Protein AF-A0A920FKG8-F1 (afdb_monomer_lite)

Secondary structure (DSSP, 8-state):
--TTGGGS---PPPPS-S---S---------------TT--HHHHTSHHHHHHHHHHHHPPPB-TTT-PBP----HHHHHHHHHTSPTT-EEEEEEE----TT--HHHHHHHHHHTT--EEEETTEEEEHHHH---TT-EEEEEEEE----HHHHHHHHHHHHHHHHHTTSEEEEEEEETTEEEEEEEE-SSEETTEEPPPP-TTTT-TTSTTTS-TTTTTSS------HHHHSS-TTSBTTTT--GGG-STTTHHHHHHHHHHGGGGT--SSSBGGGS-HHHHHHHHH--SS--HHHHHHHHHHHH--

pLDDT: mean 88.83, std 8.25, range [44.16, 96.75]

Radius of gyration: 34.09 Å; chains: 1; bounding box: 92×42×88 Å

Foldseek 3Di:
DDPVVVVPPPDDPDPPDDDDPDDDDDDDDDPDPDDDDLLDDPCVVVVVLLVVLVCCQPPNFDADPPPRDTQDADDLVNVLVVLLPDDFFWKKFKWAQADDDPPDDLQVSLVVCVVVVFFWKDDPNDIDGCVPPGDDRRIIGGQDIDTRDPDPVRSVVSSVSNVVRCVNNVFKIWMWIADPNGTDIDIHGRFSDDPRDGDDRRHSLLSDLCHCNNNDPQCSSSPDDDDDDVCVQQVDQQFFLLRPSGVQCDDDPSVVQSVQCVVCCVVPVQDRGGRNVPDDPVSVVCQQPPDPRHHHPVVVVVVVVVVVD

Structure (mmCIF, N/CA/C/O backbone):
data_AF-A0A920FKG8-F1
#
_entry.id   AF-A0A920FKG8-F1
#
loop_
_atom_site.group_PDB
_atom_site.id
_atom_site.type_symbol
_atom_site.label_atom_id
_atom_site.label_alt_id
_atom_site.label_comp_id
_atom_site.label_asym_id
_atom_site.label_entity_id
_atom_site.label_seq_id
_atom_site.pdbx_PDB_ins_code
_atom_site.Cartn_x
_atom_site.Cartn_y
_atom_site.Cartn_z
_atom_site.occupancy
_atom_site.B_iso_or_equiv
_atom_site.auth_seq_id
_atom_site.auth_comp_id
_atom_site.auth_asym_id
_atom_site.auth_atom_id
_atom_site.pdbx_PDB_model_num
ATOM 1 N N . MET A 1 1 ? 35.703 5.349 9.801 1.00 54.53 1 MET A N 1
ATOM 2 C CA . MET A 1 1 ? 36.004 4.286 8.813 1.00 54.53 1 MET A CA 1
ATOM 3 C C . MET A 1 1 ? 35.795 2.938 9.501 1.00 54.53 1 MET A C 1
ATOM 5 O O . MET A 1 1 ? 36.389 2.732 10.553 1.00 54.53 1 MET A O 1
ATOM 9 N N . SER A 1 2 ? 34.897 2.086 8.994 1.00 50.88 2 SER A N 1
ATOM 10 C CA . SER A 1 2 ? 34.559 0.784 9.607 1.00 50.88 2 SER A CA 1
ATOM 11 C C . SER A 1 2 ? 35.774 -0.156 9.645 1.00 50.88 2 SER A C 1
ATOM 13 O O . SER A 1 2 ? 36.569 -0.170 8.705 1.00 50.88 2 SER A O 1
ATOM 15 N N . ALA A 1 3 ? 35.907 -0.960 10.707 1.00 56.81 3 ALA A N 1
ATOM 16 C CA . ALA A 1 3 ? 36.982 -1.946 10.869 1.00 56.81 3 ALA A CA 1
ATOM 17 C C . ALA A 1 3 ? 37.061 -2.952 9.699 1.00 56.81 3 ALA A C 1
ATOM 19 O O . ALA A 1 3 ? 38.150 -3.407 9.357 1.00 56.81 3 ALA A O 1
ATOM 20 N N . TYR A 1 4 ? 35.931 -3.223 9.037 1.00 58.97 4 TYR A N 1
ATOM 21 C CA . TYR A 1 4 ? 35.824 -4.121 7.883 1.00 58.97 4 TYR A CA 1
ATOM 22 C C . TYR A 1 4 ? 36.496 -3.561 6.616 1.00 58.97 4 TYR A C 1
ATOM 24 O O . TYR A 1 4 ? 37.109 -4.303 5.856 1.00 58.97 4 TYR A O 1
ATOM 32 N N . ALA A 1 5 ? 36.474 -2.237 6.419 1.00 57.22 5 ALA A N 1
ATOM 33 C CA . ALA A 1 5 ? 37.077 -1.600 5.244 1.00 57.22 5 ALA A CA 1
ATOM 34 C C . ALA A 1 5 ? 38.617 -1.697 5.233 1.00 57.22 5 ALA A C 1
ATOM 36 O O . ALA A 1 5 ? 39.229 -1.691 4.169 1.00 57.22 5 ALA A O 1
ATOM 37 N N . ARG A 1 6 ? 39.255 -1.839 6.406 1.00 65.56 6 ARG A N 1
ATOM 38 C CA . ARG A 1 6 ? 40.719 -1.993 6.514 1.00 65.56 6 ARG A CA 1
ATOM 39 C C . ARG A 1 6 ? 41.230 -3.337 6.000 1.00 65.56 6 ARG A C 1
ATOM 41 O O . ARG A 1 6 ? 42.374 -3.402 5.575 1.00 65.56 6 ARG A O 1
ATOM 48 N N . LEU A 1 7 ? 40.398 -4.379 6.014 1.00 63.88 7 LEU A N 1
ATOM 49 C CA . LEU A 1 7 ? 40.770 -5.718 5.541 1.00 63.88 7 LEU A CA 1
ATOM 50 C C . LEU A 1 7 ? 40.886 -5.793 4.008 1.00 63.88 7 LEU A C 1
ATOM 52 O O . LEU A 1 7 ? 41.623 -6.633 3.503 1.00 63.88 7 LEU A O 1
ATOM 56 N N . PHE A 1 8 ? 40.205 -4.899 3.279 1.00 58.28 8 PHE A N 1
ATOM 57 C CA . PHE A 1 8 ? 40.212 -4.843 1.808 1.00 58.28 8 PHE A CA 1
ATOM 58 C C . PHE A 1 8 ? 41.173 -3.806 1.219 1.00 58.28 8 PHE A C 1
ATOM 60 O O . PHE A 1 8 ? 41.361 -3.774 0.005 1.00 58.28 8 PHE A O 1
ATOM 67 N N . LEU A 1 9 ? 41.828 -2.991 2.054 1.00 59.56 9 LEU A N 1
ATOM 68 C CA . LEU A 1 9 ? 42.955 -2.150 1.643 1.00 59.56 9 LEU A CA 1
ATOM 69 C C . LEU A 1 9 ? 44.207 -3.030 1.462 1.00 59.56 9 LEU A C 1
ATOM 71 O O . LEU A 1 9 ? 45.193 -2.917 2.187 1.00 59.56 9 LEU A O 1
ATOM 75 N N . GLY A 1 10 ? 44.146 -3.961 0.508 1.00 56.50 10 GLY A N 1
ATOM 76 C CA . GLY A 1 10 ? 45.318 -4.671 0.014 1.00 56.50 10 GLY A CA 1
ATOM 77 C C . GLY A 1 10 ? 46.278 -3.682 -0.646 1.00 56.50 10 GLY A C 1
ATOM 78 O O . GLY A 1 10 ? 45.820 -2.780 -1.336 1.00 56.50 10 GLY A O 1
ATOM 79 N N . ARG A 1 11 ? 47.584 -3.855 -0.378 1.00 59.31 11 ARG A N 1
ATOM 80 C CA . ARG A 1 11 ? 48.766 -3.158 -0.939 1.00 59.31 11 ARG A CA 1
ATOM 81 C C . ARG A 1 11 ? 48.452 -2.063 -1.970 1.00 59.31 11 ARG A C 1
ATOM 83 O O . ARG A 1 11 ? 48.734 -2.220 -3.153 1.00 59.31 11 ARG A O 1
ATOM 90 N N . ILE A 1 12 ? 47.907 -0.942 -1.514 1.00 69.69 12 ILE A N 1
ATOM 91 C CA . ILE A 1 12 ? 47.958 0.284 -2.302 1.00 69.69 12 ILE A CA 1
ATOM 92 C C . ILE A 1 12 ? 49.413 0.737 -2.214 1.00 69.69 12 ILE A C 1
ATOM 94 O O . ILE A 1 12 ? 49.939 0.877 -1.104 1.00 69.69 12 ILE A O 1
ATOM 98 N N . GLU A 1 13 ? 50.080 0.878 -3.360 1.00 78.69 13 GLU A N 1
ATOM 99 C CA . GLU A 1 13 ? 51.417 1.466 -3.398 1.00 78.69 13 GLU A CA 1
ATOM 100 C C . GLU A 1 13 ? 51.350 2.835 -2.730 1.00 78.69 13 GLU A C 1
ATOM 102 O O . GLU A 1 13 ? 50.527 3.687 -3.075 1.00 78.69 13 GLU A O 1
ATOM 107 N N . LYS A 1 14 ? 52.161 3.003 -1.687 1.00 81.00 14 LYS A N 1
ATOM 108 C CA . LYS A 1 14 ? 52.229 4.278 -0.989 1.00 81.00 14 LYS A CA 1
ATOM 109 C C . LYS A 1 14 ? 52.839 5.306 -1.946 1.00 81.00 14 LYS A C 1
ATOM 111 O O . LYS A 1 14 ? 53.763 4.947 -2.674 1.00 81.00 14 LYS A O 1
ATOM 116 N N . PRO A 1 15 ? 52.358 6.559 -1.935 1.00 83.88 15 PRO A N 1
ATOM 117 C CA . PRO A 1 15 ? 53.014 7.636 -2.664 1.00 83.88 15 PRO A CA 1
ATOM 118 C C . PRO A 1 15 ? 54.490 7.740 -2.258 1.00 83.88 15 PRO A C 1
ATOM 120 O O . PRO A 1 15 ? 54.812 7.557 -1.083 1.00 83.88 15 PRO A O 1
ATOM 123 N N . ASP A 1 16 ? 55.359 8.034 -3.222 1.00 90.44 16 ASP A N 1
ATOM 124 C CA . ASP A 1 16 ? 56.806 8.163 -3.022 1.00 90.44 16 ASP A CA 1
ATOM 125 C C . ASP A 1 16 ? 57.144 9.515 -2.376 1.00 90.44 16 ASP A C 1
ATOM 127 O O . ASP A 1 16 ? 57.359 10.518 -3.057 1.00 90.44 16 ASP A O 1
ATOM 131 N N . VAL A 1 17 ? 57.061 9.564 -1.044 1.00 90.12 17 VAL A N 1
ATOM 132 C CA . VAL A 1 17 ? 57.313 10.756 -0.221 1.00 90.12 17 VAL A CA 1
ATOM 133 C C . VAL A 1 17 ? 57.940 10.360 1.119 1.00 90.12 17 VAL A C 1
ATOM 135 O O . VAL A 1 17 ? 57.521 9.379 1.734 1.00 90.12 17 VAL A O 1
ATOM 138 N N . ASP A 1 18 ? 58.908 11.148 1.596 1.00 88.56 18 ASP A N 1
ATOM 139 C CA . ASP A 1 18 ? 59.651 10.856 2.835 1.00 88.56 18 ASP A CA 1
ATOM 140 C C . ASP A 1 18 ? 58.846 11.148 4.116 1.00 88.56 18 ASP A C 1
ATOM 142 O O . ASP A 1 18 ? 58.820 10.340 5.045 1.00 88.56 18 ASP A O 1
ATOM 146 N N . ASP A 1 19 ? 58.182 12.306 4.189 1.00 92.00 19 ASP A N 1
ATOM 147 C CA . ASP A 1 19 ? 57.329 12.705 5.316 1.00 92.00 19 ASP A CA 1
ATOM 148 C C . ASP A 1 19 ? 56.318 13.762 4.856 1.00 92.00 19 ASP A C 1
ATOM 150 O O . ASP A 1 19 ? 56.679 14.730 4.184 1.00 92.00 19 ASP A O 1
ATOM 154 N N . ILE A 1 20 ? 55.048 13.609 5.243 1.00 89.38 20 ILE A N 1
ATOM 155 C CA . ILE A 1 20 ? 54.044 14.667 5.091 1.00 89.38 20 ILE A CA 1
ATOM 156 C C . ILE A 1 20 ? 53.266 14.808 6.398 1.00 89.38 20 ILE A C 1
ATOM 158 O O . ILE A 1 20 ? 52.555 13.901 6.832 1.00 89.38 20 ILE A O 1
ATOM 162 N N . LYS A 1 21 ? 53.356 15.995 7.003 1.00 92.12 21 LYS A N 1
ATOM 163 C CA . LYS A 1 21 ? 52.656 16.366 8.238 1.00 92.12 21 LYS A CA 1
ATOM 164 C C . LYS A 1 21 ? 51.536 17.360 7.941 1.00 92.12 21 LYS A C 1
ATOM 166 O O . LYS A 1 21 ? 51.657 18.191 7.049 1.00 92.12 21 LYS A O 1
ATOM 171 N N . GLY A 1 22 ? 50.449 17.289 8.710 1.00 91.38 22 GLY A N 1
ATOM 172 C CA . GLY A 1 22 ? 49.326 18.228 8.591 1.00 91.38 22 GLY A CA 1
ATOM 173 C C . GLY A 1 22 ? 48.352 17.952 7.438 1.00 91.38 22 GLY A C 1
ATOM 174 O O . GLY A 1 22 ? 47.588 18.844 7.077 1.00 91.38 22 GLY A O 1
ATOM 175 N N . ILE A 1 23 ? 48.339 16.740 6.864 1.00 89.69 23 ILE A N 1
ATOM 176 C CA . ILE A 1 23 ? 47.340 16.368 5.850 1.00 89.69 23 ILE A CA 1
ATOM 177 C C . ILE A 1 23 ? 45.952 16.317 6.494 1.00 89.69 23 ILE A C 1
ATOM 179 O O . ILE A 1 23 ? 45.688 15.512 7.389 1.00 89.69 23 ILE A O 1
ATOM 183 N N . SER A 1 24 ? 45.049 17.153 5.988 1.00 93.62 24 SER A N 1
ATOM 184 C CA . SER A 1 24 ? 43.614 17.006 6.230 1.00 93.62 24 SER A CA 1
ATOM 185 C C . SER A 1 24 ? 43.051 15.871 5.364 1.00 93.62 24 SER A C 1
ATOM 187 O O . SER A 1 24 ? 43.596 15.617 4.289 1.00 93.62 24 SER A O 1
ATOM 189 N N . PRO A 1 25 ? 41.964 15.192 5.772 1.00 91.88 25 PRO A N 1
ATOM 190 C CA . PRO A 1 25 ? 41.302 14.200 4.927 1.00 91.88 25 PRO A CA 1
ATOM 191 C C . PRO A 1 25 ? 41.008 14.766 3.529 1.00 91.88 25 PRO A C 1
ATOM 193 O O . PRO A 1 25 ? 40.253 15.727 3.392 1.00 91.88 25 PRO A O 1
ATOM 196 N N . ALA A 1 26 ? 41.640 14.196 2.501 1.00 87.88 26 ALA A N 1
ATOM 197 C CA . ALA A 1 26 ? 41.517 14.670 1.127 1.00 87.88 26 ALA A CA 1
ATOM 198 C C . ALA A 1 26 ? 40.340 13.988 0.416 1.00 87.88 26 ALA A C 1
ATOM 200 O O . ALA A 1 26 ? 40.162 12.774 0.522 1.00 87.88 26 ALA A O 1
ATOM 201 N N . ILE A 1 27 ? 39.561 14.767 -0.337 1.00 90.19 27 ILE A N 1
ATOM 202 C CA . ILE A 1 27 ? 38.519 14.276 -1.247 1.00 90.19 27 ILE A CA 1
ATOM 203 C C . ILE A 1 27 ? 38.946 14.663 -2.662 1.00 90.19 27 ILE A C 1
ATOM 205 O O . ILE A 1 27 ? 39.122 15.844 -2.952 1.00 90.19 27 ILE A O 1
ATOM 209 N N . ALA A 1 28 ? 39.124 13.675 -3.536 1.00 89.00 28 ALA A N 1
ATOM 210 C CA . ALA A 1 28 ? 39.392 13.907 -4.950 1.00 89.00 28 ALA A CA 1
ATOM 211 C C . ALA A 1 28 ? 38.067 13.957 -5.724 1.00 89.00 28 ALA A C 1
ATOM 213 O O . ALA A 1 28 ? 37.235 13.061 -5.584 1.00 89.00 28 ALA A O 1
ATOM 214 N N . ILE A 1 29 ? 37.879 14.990 -6.544 1.00 87.62 29 ILE A N 1
ATOM 215 C CA . ILE A 1 29 ? 36.739 15.114 -7.457 1.00 87.62 29 ILE A CA 1
ATOM 216 C C . ILE A 1 29 ? 37.289 14.963 -8.874 1.00 87.62 29 ILE A C 1
ATOM 218 O O . ILE A 1 29 ? 37.944 15.865 -9.389 1.00 87.62 29 ILE A O 1
ATOM 222 N N . GLU A 1 30 ? 37.051 13.805 -9.485 1.00 87.38 30 GLU A N 1
ATOM 223 C CA . GLU A 1 30 ? 37.497 13.477 -10.841 1.00 87.38 30 GLU A CA 1
ATOM 224 C C . GLU A 1 30 ? 36.302 13.182 -11.754 1.00 87.38 30 GLU A C 1
ATOM 226 O O . GLU A 1 30 ? 35.286 12.636 -11.319 1.00 87.38 30 GLU A O 1
ATOM 231 N N . GLN A 1 31 ? 36.420 13.504 -13.044 1.00 82.38 31 GLN A N 1
ATOM 232 C CA . GLN A 1 31 ? 35.424 13.108 -14.036 1.00 82.38 31 GLN A CA 1
ATOM 233 C C . GLN A 1 31 ? 35.701 11.672 -14.490 1.00 82.38 31 GLN A C 1
ATOM 235 O O . GLN A 1 31 ? 36.298 11.427 -15.538 1.00 82.38 31 GLN A O 1
ATOM 240 N N . LYS A 1 32 ? 35.276 10.703 -13.680 1.00 76.69 32 LYS A N 1
ATOM 241 C CA . LYS A 1 32 ? 35.338 9.288 -14.048 1.00 76.69 32 LYS A CA 1
ATOM 242 C C . LYS A 1 32 ? 34.099 8.907 -14.852 1.00 76.69 32 LYS A C 1
ATOM 244 O O . LYS A 1 32 ? 32.979 9.260 -14.484 1.00 76.69 32 LYS A O 1
ATOM 249 N N . VAL A 1 33 ? 34.286 8.173 -15.948 1.00 69.44 33 VAL A N 1
ATOM 250 C CA . VAL A 1 33 ? 33.166 7.610 -16.713 1.00 69.44 33 VAL A CA 1
ATOM 251 C C . VAL A 1 33 ? 32.537 6.507 -15.864 1.00 69.44 33 VAL A C 1
ATOM 253 O O . VAL A 1 33 ? 33.047 5.390 -15.799 1.00 69.44 33 VAL A O 1
ATOM 256 N N . ASN A 1 34 ? 31.461 6.834 -15.151 1.00 68.06 34 ASN A N 1
ATOM 257 C CA . ASN A 1 34 ? 30.732 5.851 -14.360 1.00 68.06 34 ASN A CA 1
ATOM 258 C C . ASN A 1 34 ? 30.086 4.818 -15.294 1.00 68.06 34 ASN A C 1
ATOM 260 O O . ASN A 1 34 ? 29.386 5.174 -16.242 1.00 68.06 34 ASN A O 1
ATOM 264 N N . SER A 1 35 ? 30.294 3.530 -15.009 1.00 65.69 35 SER A N 1
ATOM 265 C CA . SER A 1 35 ? 29.544 2.447 -15.648 1.00 65.69 35 SER A CA 1
ATOM 266 C C . SER A 1 35 ? 28.049 2.670 -15.420 1.00 65.69 35 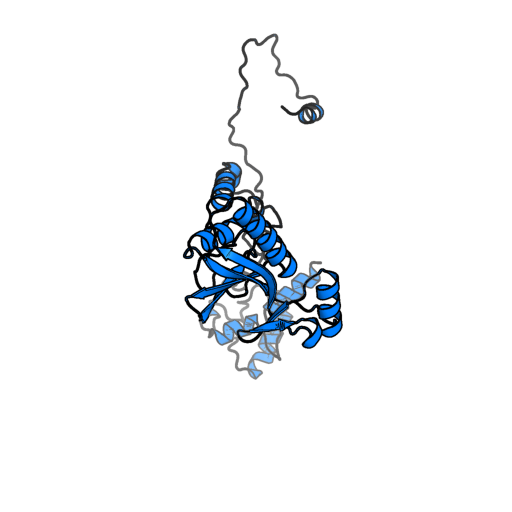SER A C 1
ATOM 268 O O . SER A 1 35 ? 27.628 2.864 -14.276 1.00 65.69 35 SER A O 1
ATOM 270 N N . SER A 1 36 ? 27.237 2.638 -16.478 1.00 72.19 36 SER A N 1
ATOM 271 C CA . SER A 1 36 ? 25.802 2.882 -16.344 1.00 72.19 36 SER A CA 1
ATOM 272 C C . SER A 1 36 ? 25.130 1.732 -15.586 1.00 72.19 36 SER A C 1
ATOM 274 O O . SER A 1 36 ? 24.859 0.676 -16.159 1.00 72.19 36 SER A O 1
ATOM 276 N N . ASN A 1 37 ? 24.835 1.924 -14.300 1.00 81.25 37 ASN A N 1
ATOM 277 C CA . ASN A 1 37 ? 23.880 1.070 -13.604 1.00 81.25 37 ASN A CA 1
ATOM 278 C C . ASN A 1 37 ? 22.467 1.563 -13.965 1.00 81.25 37 ASN A C 1
ATOM 280 O O . ASN A 1 37 ? 22.143 2.706 -13.642 1.00 81.25 37 ASN A O 1
ATOM 284 N N . PRO A 1 38 ? 21.614 0.743 -14.603 1.00 79.44 38 PRO A N 1
ATOM 285 C CA . PRO A 1 38 ? 20.283 1.162 -15.047 1.00 79.44 38 PRO A CA 1
ATOM 286 C C . PRO A 1 38 ? 19.339 1.565 -13.906 1.00 79.44 38 PRO A C 1
ATOM 288 O O . PRO A 1 38 ? 18.320 2.191 -14.177 1.00 79.44 38 PRO A O 1
ATOM 291 N N . ARG A 1 39 ? 19.658 1.219 -12.651 1.00 83.31 39 ARG A N 1
ATOM 292 C CA . ARG A 1 39 ? 18.913 1.648 -11.457 1.00 83.31 39 ARG A CA 1
ATOM 293 C C . ARG A 1 39 ? 19.530 2.866 -10.760 1.00 83.31 39 ARG A C 1
ATOM 295 O O . ARG A 1 39 ? 18.957 3.383 -9.808 1.00 83.31 39 ARG A O 1
ATOM 302 N N . SER A 1 40 ? 20.692 3.341 -11.211 1.00 87.62 40 SER A N 1
ATOM 303 C CA . SER A 1 40 ? 21.288 4.569 -10.688 1.00 87.62 40 SER A CA 1
ATOM 304 C C . SER A 1 40 ? 20.731 5.766 -11.445 1.00 87.62 40 SER A C 1
ATOM 306 O O . SER A 1 40 ? 20.848 5.862 -12.664 1.00 87.62 40 SER A O 1
ATOM 308 N N . THR A 1 41 ? 20.145 6.697 -10.707 1.00 90.06 41 THR A N 1
ATOM 309 C CA . THR A 1 41 ? 19.607 7.958 -11.221 1.00 90.06 41 THR A CA 1
ATOM 310 C C . THR A 1 41 ? 20.378 9.130 -10.623 1.00 90.06 41 THR A C 1
ATOM 312 O O . THR A 1 41 ? 21.102 8.970 -9.639 1.00 90.06 41 THR A O 1
ATOM 315 N N . VAL A 1 42 ? 20.180 10.334 -11.164 1.00 92.00 42 VAL A N 1
ATOM 316 C CA . VAL A 1 42 ? 20.718 11.561 -10.553 1.00 92.00 42 VAL A CA 1
ATOM 317 C C . VAL A 1 42 ? 20.301 11.655 -9.083 1.00 92.00 42 VAL A C 1
ATOM 319 O O . VAL A 1 42 ? 21.150 11.900 -8.237 1.00 92.00 42 VAL A O 1
ATOM 322 N N . GLY A 1 43 ? 19.033 11.368 -8.768 1.00 92.56 43 GLY A N 1
ATOM 323 C CA . GLY A 1 43 ? 18.509 11.449 -7.404 1.00 92.56 43 GLY A CA 1
ATOM 324 C C . GLY A 1 43 ? 19.140 10.458 -6.424 1.00 92.56 43 GLY A C 1
ATOM 325 O O . GLY A 1 43 ? 19.251 10.781 -5.247 1.00 92.56 43 GLY A O 1
ATOM 326 N N . THR A 1 44 ? 19.572 9.275 -6.876 1.00 90.69 44 THR A N 1
ATOM 327 C CA . THR A 1 44 ? 20.308 8.334 -6.011 1.00 90.69 44 THR A CA 1
ATOM 328 C C . THR A 1 44 ? 21.767 8.737 -5.846 1.00 90.69 44 THR A C 1
ATOM 330 O O . THR A 1 44 ? 22.322 8.561 -4.773 1.00 90.69 44 THR A O 1
ATOM 333 N N . THR A 1 45 ? 22.399 9.292 -6.885 1.00 89.81 45 THR A N 1
ATOM 334 C CA . THR A 1 45 ? 23.804 9.727 -6.813 1.00 89.81 45 THR A CA 1
ATOM 335 C C . THR A 1 45 ? 23.978 10.984 -5.964 1.00 89.81 45 THR A C 1
ATOM 337 O O . THR A 1 45 ? 25.002 11.136 -5.309 1.00 89.81 45 THR A O 1
ATOM 340 N N . THR A 1 46 ? 22.989 11.877 -5.956 1.00 93.00 46 THR A N 1
ATOM 341 C CA . THR A 1 46 ? 22.996 13.095 -5.133 1.00 93.00 46 THR A CA 1
ATOM 342 C C . THR A 1 46 ? 22.330 12.914 -3.769 1.00 93.00 46 THR A C 1
ATOM 344 O O . THR A 1 46 ? 22.157 13.900 -3.061 1.00 93.00 46 THR A O 1
ATOM 347 N N . GLU A 1 47 ? 21.886 11.698 -3.427 1.00 94.62 47 GLU A N 1
ATOM 348 C CA . GLU A 1 47 ? 21.107 11.369 -2.218 1.00 94.62 47 GLU A CA 1
ATOM 349 C C . GLU A 1 47 ? 19.764 12.122 -2.076 1.00 94.62 47 GLU A C 1
ATOM 351 O O . GLU A 1 47 ? 19.007 11.884 -1.136 1.00 94.62 47 GLU A O 1
ATOM 356 N N . ILE A 1 48 ? 19.383 12.972 -3.039 1.00 96.75 48 ILE A N 1
ATOM 357 C CA . ILE A 1 48 ? 18.100 13.697 -3.040 1.00 96.75 48 ILE A CA 1
ATOM 358 C C . ILE A 1 48 ? 16.923 12.719 -2.941 1.00 96.75 48 ILE A C 1
ATOM 360 O O . ILE A 1 48 ? 15.942 12.989 -2.250 1.00 96.75 48 ILE A O 1
ATOM 364 N N . HIS A 1 49 ? 17.014 11.564 -3.604 1.00 94.75 49 HIS A N 1
ATOM 365 C CA . HIS A 1 49 ? 15.977 10.543 -3.527 1.00 94.75 49 HIS A CA 1
ATOM 366 C C . HIS A 1 49 ? 15.813 9.993 -2.102 1.00 94.75 49 HIS A C 1
ATOM 368 O O . HIS A 1 49 ? 14.687 9.724 -1.695 1.00 94.75 49 HIS A O 1
ATOM 374 N N . ASP A 1 50 ? 16.883 9.887 -1.312 1.00 94.19 50 ASP A N 1
ATOM 375 C CA . ASP A 1 50 ? 16.793 9.426 0.077 1.00 94.19 50 ASP A CA 1
ATOM 376 C C . ASP A 1 50 ? 16.038 10.423 0.960 1.00 94.19 50 ASP A C 1
ATOM 378 O O . ASP A 1 50 ? 15.172 10.022 1.744 1.00 94.19 50 ASP A O 1
ATOM 382 N N . PHE A 1 51 ? 16.259 11.723 0.752 1.00 96.38 51 PHE A N 1
ATOM 383 C CA . PHE A 1 51 ? 15.461 12.767 1.397 1.00 96.38 51 PHE A CA 1
ATOM 384 C C . PHE A 1 51 ? 13.998 12.743 0.951 1.00 96.38 51 PHE A C 1
ATOM 386 O O . PHE A 1 51 ? 13.107 12.900 1.785 1.00 96.38 51 PHE A O 1
ATOM 393 N N . LEU A 1 52 ? 13.724 12.496 -0.334 1.00 96.25 52 LEU A N 1
ATOM 394 C CA . LEU A 1 52 ? 12.350 12.353 -0.823 1.00 96.25 52 LEU A CA 1
ATOM 395 C C . LEU A 1 52 ? 11.649 11.147 -0.190 1.00 96.25 52 LEU A C 1
ATOM 397 O O . LEU A 1 52 ? 10.517 11.286 0.268 1.00 96.25 52 LEU A O 1
ATOM 401 N N . LYS A 1 53 ? 12.313 9.987 -0.093 1.00 95.38 53 LYS A N 1
ATOM 402 C CA . LYS A 1 53 ? 11.756 8.817 0.606 1.00 95.38 53 LYS A CA 1
ATOM 403 C C . LYS A 1 53 ? 11.393 9.162 2.048 1.00 95.38 53 LYS A C 1
ATOM 405 O O . LYS A 1 53 ? 10.310 8.804 2.500 1.00 95.38 53 LYS A O 1
ATOM 410 N N . LEU A 1 54 ? 12.264 9.886 2.755 1.00 96.25 54 LEU A N 1
ATOM 411 C CA . LEU A 1 54 ? 12.000 10.328 4.125 1.00 96.25 54 LEU A CA 1
ATOM 412 C C . LEU A 1 54 ? 10.808 11.285 4.193 1.00 96.25 54 LEU A C 1
ATOM 414 O O . LEU A 1 54 ? 9.934 11.100 5.037 1.00 96.25 54 LEU A O 1
ATOM 418 N N . LEU A 1 55 ? 10.743 12.267 3.293 1.00 96.62 55 LEU A N 1
ATOM 419 C CA . LEU A 1 55 ? 9.641 13.224 3.211 1.00 96.62 55 LEU A CA 1
ATOM 420 C C . LEU A 1 55 ? 8.296 12.506 3.037 1.00 96.62 55 LEU A C 1
ATOM 422 O O . LEU A 1 55 ? 7.376 12.712 3.829 1.00 96.62 55 LEU A O 1
ATOM 426 N N . PHE A 1 56 ? 8.197 11.623 2.042 1.00 95.75 56 PHE A N 1
ATOM 427 C CA . PHE A 1 56 ? 6.962 10.900 1.748 1.00 95.75 56 PHE A CA 1
ATOM 428 C C . PHE A 1 56 ? 6.615 9.852 2.812 1.00 95.75 56 PHE A C 1
ATOM 430 O O . PHE A 1 56 ? 5.440 9.679 3.120 1.00 95.75 56 PHE A O 1
ATOM 437 N N . ALA A 1 57 ? 7.603 9.206 3.436 1.00 94.94 57 ALA A N 1
ATOM 438 C CA . ALA A 1 57 ? 7.355 8.281 4.542 1.00 94.94 57 ALA A CA 1
ATOM 439 C C . ALA A 1 57 ? 6.863 8.987 5.814 1.00 94.94 57 ALA A C 1
ATOM 441 O O . ALA A 1 57 ? 6.116 8.397 6.587 1.00 94.94 57 ALA A O 1
ATOM 442 N N . ARG A 1 58 ? 7.288 10.234 6.062 1.00 94.06 58 ARG A N 1
ATOM 443 C CA . ARG A 1 58 ? 6.957 10.958 7.300 1.00 94.06 58 ARG A CA 1
ATOM 444 C C . ARG A 1 58 ? 5.693 11.797 7.201 1.00 94.06 58 ARG A C 1
ATOM 446 O O . ARG A 1 58 ? 4.906 11.790 8.138 1.00 94.06 58 ARG A O 1
ATOM 453 N N . ILE A 1 59 ? 5.523 12.543 6.112 1.00 95.06 59 ILE A N 1
ATOM 454 C CA . ILE A 1 59 ? 4.418 13.505 5.963 1.00 95.06 59 ILE A CA 1
ATOM 455 C C . ILE A 1 59 ? 3.620 13.310 4.668 1.00 95.06 59 ILE A C 1
ATOM 457 O O . ILE A 1 59 ? 2.779 14.143 4.325 1.00 95.06 59 ILE A O 1
ATOM 461 N N . GLY A 1 60 ? 3.874 12.225 3.931 1.00 93.50 60 GLY A N 1
ATOM 462 C CA . GLY A 1 60 ? 3.100 11.878 2.747 1.00 93.50 60 GLY A CA 1
ATOM 463 C C . GLY A 1 60 ? 1.664 11.509 3.112 1.00 93.50 60 GLY A C 1
ATOM 464 O O . GLY A 1 60 ? 1.418 10.709 4.012 1.00 93.50 60 GLY A O 1
ATOM 465 N N . LYS A 1 61 ? 0.701 12.083 2.388 1.00 94.00 61 LYS A N 1
ATOM 466 C CA . LYS A 1 61 ? -0.717 11.729 2.508 1.00 94.00 61 LYS A CA 1
ATOM 467 C C . LYS A 1 61 ? -1.064 10.710 1.434 1.00 94.00 61 LYS A C 1
ATOM 469 O O . LYS A 1 61 ? -0.912 10.993 0.248 1.00 94.00 61 LYS A O 1
ATOM 474 N N . THR A 1 62 ? -1.531 9.537 1.848 1.00 94.06 62 THR A N 1
ATOM 475 C CA . THR A 1 62 ? -1.998 8.512 0.908 1.00 94.06 62 THR A CA 1
ATOM 476 C C . THR A 1 62 ? -3.420 8.841 0.486 1.00 94.06 62 THR A C 1
ATOM 478 O O . THR A 1 62 ? -4.272 9.095 1.335 1.00 94.06 62 THR A O 1
ATOM 481 N N . ILE A 1 63 ? -3.664 8.852 -0.821 1.00 94.50 63 ILE A N 1
ATOM 482 C CA . ILE A 1 63 ? -4.958 9.179 -1.419 1.00 94.50 63 ILE A CA 1
ATOM 483 C C . ILE A 1 63 ? -5.487 7.944 -2.141 1.00 94.50 63 ILE A C 1
ATOM 485 O O . ILE A 1 63 ? -4.746 7.296 -2.884 1.00 94.50 63 ILE A O 1
ATOM 489 N N . SER A 1 64 ? -6.764 7.624 -1.933 1.00 94.31 64 SER A N 1
ATOM 490 C CA . SER A 1 64 ? -7.410 6.529 -2.652 1.00 94.31 64 SER A CA 1
ATOM 491 C C . SER A 1 64 ? -7.583 6.883 -4.134 1.00 94.31 64 SER A C 1
ATOM 493 O O . SER A 1 64 ? -8.108 7.952 -4.445 1.00 94.31 64 SER A O 1
ATOM 495 N N . PRO A 1 65 ? -7.221 5.996 -5.077 1.00 93.56 65 PRO A N 1
ATOM 496 C CA . PRO A 1 65 ? -7.448 6.238 -6.499 1.00 93.56 65 PRO A CA 1
ATOM 497 C C . PRO A 1 65 ? -8.932 6.158 -6.896 1.00 93.56 65 PRO A C 1
ATOM 499 O O . PRO A 1 65 ? -9.276 6.590 -7.993 1.00 93.56 65 PRO A O 1
ATOM 502 N N . VAL A 1 66 ? -9.798 5.598 -6.040 1.00 94.06 66 VAL A N 1
ATOM 503 C CA . VAL A 1 66 ? -11.234 5.423 -6.319 1.00 94.06 66 VAL A CA 1
ATOM 504 C C . VAL A 1 66 ? -12.026 6.656 -5.887 1.00 94.06 66 VAL A C 1
ATOM 506 O O . VAL A 1 66 ? -12.704 7.264 -6.711 1.00 94.06 66 VAL A O 1
ATOM 509 N N . SER A 1 67 ? -11.929 7.039 -4.611 1.00 93.06 67 SER A N 1
ATOM 510 C CA . SER A 1 67 ? -12.684 8.167 -4.041 1.00 93.06 67 SER A CA 1
ATOM 511 C C . SER A 1 67 ? -11.927 9.496 -4.023 1.00 93.06 67 SER A C 1
ATOM 513 O O . SER A 1 67 ? -12.545 10.533 -3.816 1.00 93.06 67 SER A O 1
ATOM 515 N N . GLN A 1 68 ? -10.602 9.486 -4.215 1.00 93.38 68 GLN A N 1
ATOM 516 C CA . GLN A 1 68 ? -9.710 10.635 -3.985 1.00 93.38 68 GLN A CA 1
ATOM 517 C C . GLN A 1 68 ? -9.694 11.155 -2.538 1.00 93.38 68 GLN A C 1
ATOM 519 O O . GLN A 1 68 ? -9.142 12.221 -2.261 1.00 93.38 68 GLN A O 1
ATOM 524 N N . GLU A 1 69 ? -10.239 10.392 -1.592 1.00 92.44 69 GLU A N 1
ATOM 525 C CA . GLU A 1 69 ? -10.165 10.718 -0.173 1.00 92.44 69 GLU A CA 1
ATOM 526 C C . GLU A 1 69 ? -8.845 10.248 0.447 1.00 92.44 69 GLU A C 1
ATOM 528 O O . GLU A 1 69 ? -8.181 9.325 -0.040 1.00 92.44 69 GLU A O 1
ATOM 533 N N . GLN A 1 70 ? -8.468 10.884 1.557 1.00 93.19 70 GLN A N 1
ATOM 534 C CA . GLN A 1 70 ? -7.292 10.486 2.320 1.00 93.19 70 GLN A CA 1
ATOM 535 C C . GLN A 1 70 ? -7.521 9.127 2.995 1.00 93.19 70 GLN A C 1
ATOM 537 O O . GLN A 1 70 ? -8.534 8.912 3.663 1.00 93.19 70 GLN A O 1
ATOM 542 N N . VAL A 1 71 ? -6.547 8.230 2.843 1.00 93.19 71 VAL A N 1
ATOM 543 C CA . VAL A 1 71 ? -6.479 6.960 3.570 1.00 93.19 71 VAL A CA 1
ATOM 544 C C . VAL A 1 71 ? -5.896 7.238 4.951 1.00 93.19 71 VAL A C 1
ATOM 546 O O . VAL A 1 71 ? -4.799 7.792 5.077 1.00 93.19 71 VAL A O 1
ATOM 549 N N . THR A 1 72 ? -6.640 6.876 5.988 1.00 90.06 72 THR A N 1
ATOM 550 C CA . THR A 1 72 ? -6.259 7.041 7.392 1.00 90.06 72 THR A CA 1
ATOM 551 C C . THR A 1 72 ? -6.461 5.728 8.128 1.00 90.06 72 THR A C 1
ATOM 553 O O . THR A 1 72 ? -7.229 4.881 7.684 1.00 90.06 72 THR A O 1
ATOM 556 N N . LYS A 1 73 ? -5.767 5.581 9.252 1.00 91.06 73 LYS A N 1
ATOM 557 C CA . LYS A 1 73 ? -6.009 4.531 10.235 1.00 91.06 73 LYS A CA 1
ATOM 558 C C . LYS A 1 73 ? -6.277 5.194 11.575 1.00 91.06 73 LYS A C 1
ATOM 560 O O . LYS A 1 73 ? -5.661 6.215 11.871 1.00 91.06 73 LYS A O 1
ATOM 565 N N . ASP A 1 74 ? -7.170 4.603 12.342 1.00 92.31 74 ASP A N 1
ATOM 566 C CA . ASP A 1 74 ? -7.511 5.032 13.687 1.00 92.31 74 ASP A CA 1
ATOM 567 C C . ASP A 1 74 ? -6.693 4.219 14.691 1.00 92.31 74 ASP A C 1
ATOM 569 O O . ASP A 1 74 ? -6.681 2.985 14.648 1.00 92.31 74 ASP A O 1
ATOM 573 N N . PHE A 1 75 ? -6.017 4.895 15.613 1.00 92.06 75 PHE A N 1
ATOM 574 C CA . PHE A 1 75 ? -5.408 4.256 16.774 1.00 92.06 75 PHE A CA 1
ATOM 575 C C . PHE A 1 75 ? -6.384 4.251 17.960 1.00 92.06 75 PHE A C 1
ATOM 577 O O . PHE A 1 75 ? -7.286 5.090 18.014 1.00 92.06 75 PHE A O 1
ATOM 584 N N . PRO A 1 76 ? -6.220 3.346 18.947 1.00 93.62 76 PRO A N 1
ATOM 585 C CA . PRO A 1 76 ? -7.026 3.372 20.171 1.00 93.62 76 PRO A CA 1
ATOM 586 C C . PRO A 1 76 ? -7.064 4.757 20.835 1.00 93.62 76 PRO A C 1
ATOM 588 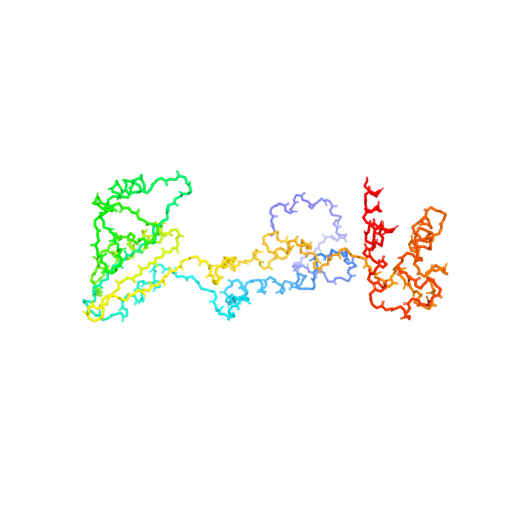O O . PRO A 1 76 ? -8.125 5.201 21.263 1.00 93.62 76 PRO A O 1
ATOM 591 N N . GLU A 1 77 ? -5.942 5.480 20.827 1.00 93.56 77 GLU A N 1
ATOM 592 C CA . GLU A 1 77 ? -5.842 6.855 21.332 1.00 93.56 77 GLU A CA 1
ATOM 593 C C . GLU A 1 77 ? -6.723 7.847 20.551 1.00 93.56 77 GLU A C 1
ATOM 595 O O . GLU A 1 77 ? -7.374 8.698 21.156 1.00 93.56 77 GLU A O 1
ATOM 600 N N . ASP A 1 78 ? -6.807 7.726 19.221 1.00 93.56 78 ASP A N 1
ATOM 601 C CA . ASP A 1 78 ? -7.665 8.585 18.391 1.00 93.56 78 ASP A CA 1
ATOM 602 C C . ASP A 1 78 ? -9.144 8.364 18.722 1.00 93.56 78 ASP A C 1
ATOM 604 O O . ASP A 1 78 ? -9.915 9.318 18.865 1.00 93.56 78 ASP A O 1
ATOM 608 N N . VAL A 1 79 ? -9.538 7.098 18.893 1.00 94.75 79 VAL A N 1
ATOM 609 C CA . VAL A 1 79 ? -10.913 6.729 19.250 1.00 94.75 79 VAL A CA 1
ATOM 610 C C . VAL A 1 79 ? -11.246 7.175 20.672 1.00 94.75 79 VAL A C 1
ATOM 612 O O . VAL A 1 79 ? -12.341 7.686 20.900 1.00 94.75 79 VAL A O 1
ATOM 615 N N . LEU A 1 80 ? -10.312 7.045 21.618 1.00 94.62 80 LEU A N 1
ATOM 616 C CA . LEU A 1 80 ? -10.459 7.560 22.981 1.00 94.62 80 LEU A CA 1
ATOM 617 C C . LEU A 1 80 ? -10.682 9.077 22.968 1.00 94.62 80 LEU A C 1
ATOM 619 O O . LEU A 1 80 ? -11.662 9.558 23.535 1.00 94.62 80 LEU A O 1
ATOM 623 N N . ASN A 1 81 ? -9.829 9.823 22.264 1.00 94.25 81 ASN A N 1
ATOM 624 C CA . ASN A 1 81 ? -9.960 11.273 22.128 1.00 94.25 81 ASN A CA 1
ATOM 625 C C . ASN A 1 81 ? -11.297 11.672 21.492 1.00 94.25 81 ASN A C 1
ATOM 627 O O . ASN A 1 81 ? -11.915 12.648 21.914 1.00 94.25 81 ASN A O 1
ATOM 631 N N . TRP A 1 82 ? -11.774 10.909 20.506 1.00 95.00 82 TRP A N 1
ATOM 632 C CA . TRP A 1 82 ? -13.091 11.118 19.910 1.00 95.00 82 TRP A CA 1
ATOM 633 C C . TRP A 1 82 ? -14.235 10.829 20.896 1.00 95.00 82 TRP A C 1
ATOM 635 O O . TRP A 1 82 ? -15.186 11.605 20.971 1.00 95.00 82 TRP A O 1
ATOM 645 N N . ILE A 1 83 ? -14.141 9.756 21.690 1.00 93.62 83 ILE A N 1
ATOM 646 C CA . ILE A 1 83 ? -15.125 9.414 22.730 1.00 93.62 83 ILE A CA 1
ATOM 647 C C . ILE A 1 83 ? -15.224 10.531 23.777 1.00 93.62 83 ILE A C 1
ATOM 649 O O . ILE A 1 83 ? -16.332 10.923 24.139 1.00 93.62 83 ILE A O 1
ATOM 653 N N . LEU A 1 84 ? -14.090 11.077 24.222 1.00 92.12 84 LEU A N 1
ATOM 654 C CA . LEU A 1 84 ? -14.042 12.142 25.230 1.00 92.12 84 LEU A CA 1
ATOM 655 C C . LEU A 1 84 ? -14.681 13.459 24.752 1.00 92.12 84 LEU A C 1
ATOM 657 O O . LEU A 1 84 ? -15.102 14.264 25.577 1.00 92.12 84 LEU A O 1
ATOM 661 N N . GLN A 1 85 ? -14.808 13.674 23.437 1.00 93.19 85 GLN A N 1
ATOM 662 C CA . GLN A 1 85 ? -15.525 14.827 22.870 1.00 93.19 85 GLN A CA 1
ATOM 663 C C . GLN A 1 85 ? -17.055 14.696 22.954 1.00 93.19 85 GLN A C 1
ATOM 665 O O . GLN A 1 85 ? -17.768 15.677 22.730 1.00 93.19 85 GLN A O 1
ATOM 670 N N . LEU A 1 86 ? -17.584 13.504 23.250 1.00 92.06 86 LEU A N 1
ATOM 671 C CA . LEU A 1 86 ? -19.017 13.311 23.463 1.00 92.06 86 LEU A CA 1
ATOM 672 C C . LEU A 1 86 ? -19.465 13.987 24.774 1.00 92.06 86 LEU A C 1
ATOM 674 O O . LEU A 1 86 ? -18.657 14.190 25.678 1.00 92.06 86 LEU A O 1
ATOM 678 N N . PRO A 1 87 ? -20.761 14.307 24.940 1.00 90.81 87 PRO A N 1
ATOM 679 C CA . PRO A 1 87 ? -21.261 14.856 26.197 1.00 90.81 87 PRO A CA 1
ATOM 680 C C . PRO A 1 87 ? -20.952 13.942 27.391 1.00 90.81 87 PRO A C 1
ATOM 682 O O . PRO A 1 87 ? -20.972 12.709 27.267 1.00 90.81 87 PRO A O 1
ATOM 685 N N . GLU A 1 88 ? -20.711 14.526 28.564 1.00 89.75 88 GLU A N 1
ATOM 686 C CA . GLU A 1 88 ? -20.574 13.752 29.799 1.00 89.75 88 GLU A CA 1
ATOM 687 C C . GLU A 1 88 ? -21.817 12.889 30.047 1.00 89.75 88 GLU A C 1
ATOM 689 O O . GLU A 1 88 ? -22.945 13.258 29.707 1.00 89.75 88 GLU A O 1
ATOM 694 N N . LYS A 1 89 ? -21.613 11.726 30.669 1.00 90.44 89 LYS A N 1
ATOM 695 C CA . LYS A 1 89 ? -22.661 10.741 30.981 1.00 90.44 89 LYS A CA 1
ATOM 696 C C . LYS A 1 89 ? -23.309 10.074 29.762 1.00 90.44 89 LYS A C 1
ATOM 698 O O . LYS A 1 89 ? -24.287 9.336 29.918 1.00 90.44 89 LYS A O 1
ATOM 703 N N . THR A 1 90 ? -22.753 10.257 28.564 1.00 91.94 90 THR A N 1
ATOM 704 C CA . THR A 1 90 ? -23.164 9.504 27.372 1.00 91.94 90 THR A CA 1
ATOM 705 C C . THR A 1 90 ? -22.869 8.019 27.574 1.00 91.94 90 THR A C 1
ATOM 707 O O . THR A 1 90 ? -21.760 7.640 27.941 1.00 91.94 90 THR A O 1
ATOM 710 N N . LYS A 1 91 ? -23.860 7.153 27.343 1.00 93.31 91 LYS A N 1
ATOM 711 C CA . LYS A 1 91 ? -23.669 5.695 27.394 1.00 93.31 91 LYS A CA 1
ATOM 712 C C . LYS A 1 91 ? -23.038 5.231 26.093 1.00 93.31 91 LYS A C 1
ATOM 714 O O . LYS A 1 91 ? -23.528 5.595 25.026 1.00 93.31 91 LYS A O 1
ATOM 719 N N . ILE A 1 92 ? -22.004 4.404 26.194 1.00 94.62 92 ILE A N 1
ATOM 720 C CA . ILE A 1 92 ? -21.243 3.934 25.040 1.00 94.62 92 ILE A CA 1
ATOM 721 C C . ILE A 1 92 ? -21.060 2.418 25.141 1.00 94.62 92 ILE A C 1
ATOM 723 O O . ILE A 1 92 ? -20.840 1.863 26.221 1.00 94.62 92 ILE A O 1
ATOM 727 N N . LEU A 1 93 ? -21.190 1.743 24.005 1.00 95.94 93 LEU A N 1
ATOM 728 C CA . LEU A 1 93 ? -20.813 0.352 23.811 1.00 95.94 93 LEU A CA 1
ATOM 729 C C . LEU A 1 93 ? -19.598 0.328 22.893 1.00 95.94 93 LEU A C 1
ATOM 731 O O . LEU A 1 93 ? -19.647 0.861 21.781 1.00 95.94 93 LEU A O 1
ATOM 735 N N . ILE A 1 94 ? -18.529 -0.296 23.373 1.00 96.69 94 ILE A N 1
ATOM 736 C CA . ILE A 1 94 ? -17.366 -0.611 22.556 1.00 96.69 94 ILE A CA 1
ATOM 737 C C . ILE A 1 94 ? -17.626 -1.983 21.952 1.00 96.69 94 ILE A C 1
ATOM 739 O O . ILE A 1 94 ? -17.745 -2.981 22.673 1.00 96.69 94 ILE A O 1
ATOM 743 N N . CYS A 1 95 ? -17.754 -2.019 20.631 1.00 96.69 95 CYS A N 1
ATOM 744 C CA . CYS A 1 95 ? -18.134 -3.214 19.908 1.00 96.69 95 CYS A CA 1
ATOM 745 C C . CYS A 1 95 ? -17.084 -3.605 18.872 1.00 96.69 95 CYS A C 1
ATOM 747 O O . CYS A 1 95 ? -16.362 -2.775 18.320 1.00 96.69 95 CYS A O 1
ATOM 749 N N . SER A 1 96 ? -17.058 -4.893 18.562 1.00 95.94 96 SER A N 1
ATOM 750 C CA . SER A 1 96 ? -16.180 -5.476 17.562 1.00 95.94 96 SER A CA 1
ATOM 751 C C . SER A 1 96 ? -16.993 -6.293 16.551 1.00 95.94 96 SER A C 1
ATOM 753 O O . SER A 1 96 ? -17.883 -7.042 16.963 1.00 95.94 96 SER A O 1
ATOM 755 N N . PRO A 1 97 ? -16.770 -6.156 15.232 1.00 93.94 97 PRO A N 1
ATOM 756 C CA . PRO A 1 97 ? -17.511 -6.932 14.244 1.00 93.94 97 PRO A CA 1
ATOM 757 C C . PRO A 1 97 ? -17.157 -8.419 14.337 1.00 93.94 97 PRO A C 1
ATOM 759 O O . PRO A 1 97 ? -15.984 -8.796 14.286 1.00 93.94 97 PRO A O 1
ATOM 762 N N . ILE A 1 98 ? -18.173 -9.281 14.424 1.00 92.50 98 ILE A N 1
ATOM 763 C CA . ILE A 1 98 ? -17.959 -10.725 14.538 1.00 92.50 98 ILE A CA 1
ATOM 764 C C . ILE A 1 98 ? -17.436 -11.285 13.212 1.00 92.50 98 ILE A C 1
ATOM 766 O O . ILE A 1 98 ? -18.090 -11.228 12.170 1.00 92.50 98 ILE A O 1
ATOM 770 N N . GLN A 1 99 ? -16.248 -11.891 13.250 1.00 86.12 99 GLN A N 1
ATOM 771 C CA . GLN A 1 99 ? -15.665 -12.566 12.095 1.00 86.12 99 GLN A CA 1
ATOM 772 C C . GLN A 1 99 ? -15.669 -14.079 12.278 1.00 86.12 99 GLN A C 1
ATOM 774 O O . GLN A 1 99 ? -14.883 -14.626 13.047 1.00 86.12 99 GLN A O 1
ATOM 779 N N . ILE A 1 100 ? -16.493 -14.770 11.492 1.00 86.31 100 ILE A N 1
ATOM 780 C CA . ILE A 1 100 ? -16.567 -16.234 11.500 1.00 86.31 100 ILE A CA 1
ATOM 781 C C . ILE A 1 100 ? -15.608 -16.787 10.431 1.00 86.31 100 ILE A C 1
ATOM 783 O O . ILE A 1 100 ? -15.798 -16.506 9.241 1.00 86.31 100 ILE A O 1
ATOM 787 N N . PRO A 1 101 ? -14.554 -17.541 10.806 1.00 85.62 101 PRO A N 1
ATOM 788 C CA . PRO A 1 101 ? -13.643 -18.152 9.842 1.00 85.62 101 PRO A CA 1
ATOM 789 C C . PRO A 1 101 ? -14.363 -19.121 8.899 1.00 85.62 101 PRO A C 1
ATOM 791 O O . PRO A 1 101 ? -15.316 -19.798 9.287 1.00 85.62 101 PRO A O 1
ATOM 794 N N . LYS A 1 102 ? -13.875 -19.231 7.657 1.00 84.12 102 LYS A N 1
ATOM 795 C CA . LYS A 1 102 ? -14.427 -20.174 6.673 1.00 84.12 102 LYS A CA 1
ATOM 796 C C . LYS A 1 102 ? -14.366 -21.605 7.224 1.00 84.12 102 LYS A C 1
ATOM 798 O O . LYS A 1 102 ? -13.296 -22.063 7.611 1.00 84.12 102 LYS A O 1
ATOM 803 N N . GLY A 1 103 ? -15.507 -22.295 7.235 1.00 82.44 103 GLY A N 1
ATOM 804 C CA . GLY A 1 103 ? -15.629 -23.678 7.711 1.00 82.44 103 GLY A CA 1
ATOM 805 C C . GLY A 1 103 ? -15.938 -23.840 9.204 1.00 82.44 103 GLY A C 1
ATOM 806 O O . GLY A 1 103 ? -16.109 -24.971 9.645 1.00 82.44 103 GLY A O 1
ATOM 807 N N . ARG A 1 104 ? -16.044 -22.750 9.979 1.00 88.06 104 ARG A N 1
ATOM 808 C CA . ARG A 1 104 ? -16.475 -22.796 11.386 1.00 88.06 104 ARG A CA 1
ATOM 809 C C . ARG A 1 104 ? -17.985 -22.575 11.499 1.00 88.06 104 ARG A C 1
ATOM 811 O O . ARG A 1 104 ? -18.522 -21.688 10.838 1.00 88.06 104 ARG A O 1
ATOM 818 N N . LEU A 1 105 ? -18.655 -23.353 12.350 1.00 90.19 105 LEU A N 1
ATOM 819 C CA . LEU A 1 105 ? -20.067 -23.141 12.669 1.00 90.19 105 LEU A CA 1
ATOM 820 C C . LEU A 1 105 ? -20.235 -21.934 13.600 1.00 90.19 105 LEU A C 1
ATOM 822 O O . LEU A 1 105 ? -19.414 -21.682 14.484 1.00 90.19 105 LEU A O 1
ATOM 826 N N . ASN A 1 106 ? -21.345 -21.215 13.443 1.00 88.94 106 ASN A N 1
ATOM 827 C CA . ASN A 1 106 ? -21.689 -20.073 14.293 1.00 88.94 106 ASN A CA 1
ATOM 828 C C . ASN A 1 106 ? -21.771 -20.454 15.781 1.00 88.94 106 ASN A C 1
ATOM 830 O O . ASN A 1 106 ? -21.369 -19.678 16.644 1.00 88.94 106 ASN A O 1
ATOM 834 N N . THR A 1 107 ? -22.256 -21.659 16.084 1.00 89.12 107 THR A N 1
ATOM 835 C CA . THR A 1 107 ? -22.355 -22.196 17.449 1.00 89.12 107 THR A CA 1
ATOM 836 C C . THR A 1 107 ? -20.987 -22.367 18.099 1.00 89.12 107 THR A C 1
ATOM 838 O O . THR A 1 107 ? -20.805 -22.006 19.258 1.00 89.12 107 THR A O 1
ATOM 841 N N . ASP A 1 108 ? -20.002 -22.853 17.345 1.00 91.25 108 ASP A N 1
ATOM 842 C CA . ASP A 1 108 ? -18.647 -23.059 17.856 1.00 91.25 108 ASP A CA 1
ATOM 843 C C . ASP A 1 108 ? -17.980 -21.716 18.148 1.00 91.25 108 ASP A C 1
ATOM 845 O O . ASP A 1 108 ? -17.330 -21.547 19.176 1.00 91.25 108 ASP A O 1
ATOM 849 N N . GLN A 1 109 ? -18.193 -20.730 17.271 1.00 91.25 109 GLN A N 1
ATOM 850 C CA . GLN A 1 109 ? -17.693 -19.377 17.490 1.00 91.25 109 GLN A CA 1
ATOM 851 C C . GLN A 1 109 ? -18.359 -18.705 18.701 1.00 91.25 109 GLN A C 1
ATOM 853 O O . GLN A 1 109 ? -17.668 -18.046 19.475 1.00 91.25 109 GLN A O 1
ATOM 858 N N . ALA A 1 110 ? -19.666 -18.904 18.907 1.00 91.44 110 ALA A N 1
ATOM 859 C CA . ALA A 1 110 ? -20.363 -18.427 20.104 1.00 91.44 110 ALA A CA 1
ATOM 860 C C . ALA A 1 110 ? -19.764 -19.028 21.387 1.00 91.44 110 ALA A C 1
ATOM 862 O O . ALA A 1 110 ? -19.513 -18.297 22.342 1.00 91.44 110 ALA A O 1
ATOM 863 N N . ASN A 1 111 ? -19.477 -20.334 21.390 1.00 92.12 111 ASN A N 1
ATOM 864 C CA . ASN A 1 111 ? -18.862 -21.014 22.532 1.00 92.12 111 ASN A CA 1
ATOM 865 C C . ASN A 1 111 ? -17.456 -20.484 22.838 1.00 92.12 111 ASN A C 1
ATOM 867 O O . ASN A 1 111 ? -17.120 -20.304 24.006 1.00 92.12 111 ASN A O 1
ATOM 871 N N . ILE A 1 112 ? -16.654 -20.191 21.809 1.00 92.06 112 ILE A N 1
ATOM 872 C CA . ILE A 1 112 ? -15.331 -19.570 21.979 1.00 92.06 112 ILE A CA 1
ATOM 873 C C . ILE A 1 112 ? -15.471 -18.201 22.651 1.00 92.06 112 ILE A C 1
ATOM 875 O O . ILE A 1 112 ? -14.786 -17.938 23.636 1.00 92.06 112 ILE A O 1
ATOM 879 N N . TYR A 1 113 ? -16.393 -17.358 22.178 1.00 93.06 113 TYR A N 1
ATOM 880 C CA . TYR A 1 113 ? -16.616 -16.045 22.782 1.00 93.06 113 TYR A CA 1
ATOM 881 C C . TYR A 1 113 ? -17.083 -16.143 24.241 1.00 93.06 113 TYR A C 1
ATOM 883 O O . TYR A 1 113 ? -16.583 -15.405 25.088 1.00 93.06 113 TYR A O 1
ATOM 891 N N . LEU A 1 114 ? -17.966 -17.094 24.562 1.00 92.94 114 LEU A N 1
ATOM 892 C CA . LEU A 1 114 ? -18.394 -17.353 25.941 1.00 92.94 114 LEU A CA 1
ATOM 893 C C . LEU A 1 114 ? -17.224 -17.805 26.831 1.00 92.94 114 LEU A C 1
ATOM 895 O O . LEU A 1 114 ? -17.101 -17.331 27.958 1.00 92.94 114 LEU A O 1
ATOM 899 N N . GLN A 1 115 ? -16.337 -18.670 26.326 1.00 93.06 115 GLN A N 1
ATOM 900 C CA . GLN A 1 115 ? -15.127 -19.104 27.039 1.00 93.06 115 GLN A CA 1
ATOM 901 C C . GLN A 1 115 ? -14.121 -17.965 27.254 1.00 93.06 115 GLN A C 1
ATOM 903 O O . GLN A 1 115 ? -13.431 -17.947 28.269 1.00 93.06 115 GLN A O 1
ATOM 908 N N . GLN A 1 116 ? -14.062 -17.004 26.330 1.00 90.69 116 GLN A N 1
ATOM 909 C CA . GLN A 1 116 ? -13.268 -15.778 26.459 1.00 90.69 116 GLN A CA 1
ATOM 910 C C . GLN A 1 116 ? -13.905 -14.743 27.408 1.00 90.69 116 GLN A C 1
ATOM 912 O O . GLN A 1 116 ? -13.286 -13.724 27.698 1.00 90.69 116 GLN A O 1
ATOM 917 N N . GLY A 1 117 ? -15.121 -14.997 27.909 1.00 90.44 117 GLY A N 1
ATOM 918 C CA . GLY A 1 117 ? -15.828 -14.132 28.858 1.00 90.44 117 GLY A CA 1
ATOM 919 C C . GLY A 1 117 ? -16.824 -13.158 28.222 1.00 90.44 117 GLY A C 1
ATOM 920 O O . GLY A 1 117 ? -17.501 -12.415 28.936 1.00 90.44 117 GLY A O 1
ATOM 921 N N . PHE A 1 118 ? -16.986 -13.176 26.898 1.00 92.94 118 PHE A N 1
ATOM 922 C CA . PHE A 1 118 ? -17.975 -12.344 26.224 1.00 92.94 118 PHE A CA 1
ATOM 923 C C . PHE A 1 118 ? -19.366 -12.964 26.329 1.00 92.94 118 PHE A C 1
ATOM 925 O O . PHE A 1 118 ? -19.609 -14.084 25.890 1.00 92.94 118 PHE A O 1
ATOM 932 N N . SER A 1 119 ? -20.318 -12.210 26.874 1.00 92.62 119 SER A N 1
ATOM 933 C CA . SER A 1 119 ? -21.686 -12.697 27.118 1.00 92.62 119 SER A CA 1
ATOM 934 C C . SER A 1 119 ? -22.755 -12.009 26.269 1.00 92.62 119 SER A C 1
ATOM 936 O O . SER A 1 119 ? -23.885 -12.503 26.171 1.00 92.62 119 SER A O 1
ATOM 938 N N . LYS A 1 120 ? -22.431 -10.859 25.666 1.00 94.12 120 LYS A N 1
ATOM 939 C CA . LYS A 1 120 ? -23.398 -9.968 25.017 1.00 94.12 120 LYS A CA 1
ATOM 940 C C . LYS A 1 120 ? -22.965 -9.585 23.610 1.00 94.12 120 LYS A C 1
ATOM 942 O O . LYS A 1 120 ? -21.784 -9.415 23.326 1.00 94.12 120 LYS A O 1
ATOM 947 N N . LYS A 1 121 ? -23.961 -9.383 22.756 1.00 94.44 121 LYS A N 1
ATOM 948 C CA . LYS A 1 121 ? -23.808 -8.888 21.390 1.00 94.44 121 LYS A CA 1
ATOM 949 C C . LYS A 1 121 ? -24.840 -7.802 21.097 1.00 94.44 121 LYS A C 1
ATOM 951 O O . LYS A 1 121 ? -25.896 -7.743 21.733 1.00 94.44 121 LYS A O 1
ATOM 956 N N . TRP A 1 122 ? -24.542 -6.950 20.133 1.00 94.25 122 TRP A N 1
ATOM 957 C CA . TRP A 1 122 ? -25.460 -5.973 19.574 1.00 94.25 122 TRP A CA 1
ATOM 958 C C . TRP A 1 122 ? -26.037 -6.502 18.264 1.00 94.25 122 TRP A C 1
ATOM 960 O O . TRP A 1 122 ? -25.294 -6.831 17.340 1.00 94.25 122 TRP A O 1
ATOM 970 N N . LYS A 1 123 ? -27.367 -6.573 18.194 1.00 91.88 123 LYS A N 1
ATOM 971 C CA . LYS A 1 123 ? -28.123 -7.035 17.028 1.00 91.88 123 LYS A CA 1
ATOM 972 C C . LYS A 1 123 ? -29.352 -6.155 16.842 1.00 91.88 123 LYS A C 1
ATOM 974 O O . LYS A 1 123 ? -30.160 -6.038 17.761 1.00 91.88 123 LYS A O 1
ATOM 979 N N . LYS A 1 124 ? -29.520 -5.554 15.657 1.00 86.25 124 LYS A N 1
ATOM 980 C CA . LYS A 1 124 ? -30.710 -4.757 15.277 1.00 86.25 124 LYS A CA 1
ATOM 981 C C . LYS A 1 124 ? -31.154 -3.766 16.369 1.00 86.25 124 LYS A C 1
ATOM 983 O O . LYS A 1 124 ? -32.301 -3.794 16.818 1.00 86.25 124 LYS A O 1
ATOM 988 N N . ASN A 1 125 ? -30.236 -2.916 16.821 1.00 87.44 125 ASN A N 1
ATOM 989 C CA . ASN A 1 125 ? -30.466 -1.917 17.869 1.00 87.44 125 ASN A CA 1
ATOM 990 C C . ASN A 1 125 ? -30.781 -2.454 19.277 1.00 87.44 125 ASN A C 1
ATOM 992 O O . ASN A 1 125 ? -31.326 -1.731 20.115 1.00 87.44 125 ASN A O 1
ATOM 996 N N . LYS A 1 126 ? -30.463 -3.722 19.565 1.00 90.50 126 LYS A N 1
ATOM 997 C CA . LYS A 1 126 ? -30.697 -4.339 20.874 1.00 90.50 126 LYS A CA 1
ATOM 998 C C . LYS A 1 126 ? -29.483 -5.116 21.358 1.00 90.50 126 LYS A C 1
ATOM 1000 O O . LYS A 1 126 ? -28.774 -5.760 20.590 1.00 90.50 126 LYS A O 1
ATOM 1005 N N . ILE A 1 127 ? -29.295 -5.092 22.675 1.00 92.50 127 ILE A N 1
ATOM 1006 C CA . ILE A 1 127 ? -28.327 -5.941 23.368 1.00 92.50 127 ILE A CA 1
ATOM 1007 C C . ILE A 1 127 ? -28.975 -7.311 23.577 1.00 92.50 127 ILE A C 1
ATOM 1009 O O . ILE A 1 127 ? -30.001 -7.411 24.250 1.00 92.50 127 ILE A O 1
ATOM 1013 N N . THR A 1 128 ? -28.371 -8.356 23.024 1.00 93.06 128 THR A N 1
ATOM 1014 C CA . THR A 1 128 ? -28.814 -9.751 23.158 1.00 93.06 128 THR A CA 1
ATOM 1015 C C . THR A 1 128 ? -27.710 -10.595 23.791 1.00 93.06 128 THR A C 1
ATOM 1017 O O . THR A 1 128 ? -26.538 -10.211 23.803 1.00 93.06 128 THR A O 1
ATOM 1020 N N . SER A 1 129 ? -28.086 -11.721 24.398 1.00 92.62 129 SER A N 1
ATOM 1021 C CA . SER A 1 129 ? -27.131 -12.643 25.019 1.00 92.62 129 SER A CA 1
ATOM 1022 C C . SER A 1 129 ? -26.647 -13.669 23.999 1.00 92.62 129 SER A C 1
ATOM 1024 O O . SER A 1 129 ? -27.458 -14.262 23.285 1.00 92.62 129 SER A O 1
ATOM 1026 N N . ILE A 1 130 ? -25.334 -13.897 23.973 1.00 91.19 130 ILE A N 1
ATOM 1027 C CA . ILE A 1 130 ? -24.694 -14.873 23.080 1.00 91.19 130 ILE A CA 1
ATOM 1028 C C . ILE A 1 130 ? -25.145 -16.299 23.414 1.00 91.19 130 ILE A C 1
ATOM 1030 O O . ILE A 1 130 ? -25.381 -17.095 22.513 1.00 91.19 130 ILE A O 1
ATOM 1034 N N . GLU A 1 131 ? -25.340 -16.610 24.695 1.00 89.06 131 GLU A N 1
ATOM 1035 C CA . GLU A 1 131 ? -25.754 -17.942 25.152 1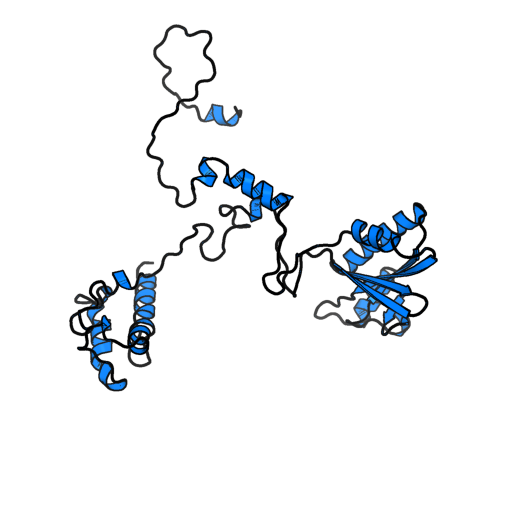.00 89.06 131 GLU A CA 1
ATOM 1036 C C . GLU A 1 131 ? -27.140 -18.343 24.622 1.00 89.06 131 GLU A C 1
ATOM 1038 O O . GLU A 1 131 ? -27.373 -19.500 24.287 1.00 89.06 131 GLU A O 1
ATOM 1043 N N . LYS A 1 132 ? -28.063 -17.378 24.506 1.00 86.69 132 LYS A N 1
ATOM 1044 C CA . LYS A 1 132 ? -29.448 -17.641 24.084 1.00 86.69 132 LYS A CA 1
ATOM 1045 C C . LYS A 1 132 ? -29.637 -17.623 22.571 1.00 86.69 132 LYS A C 1
ATOM 1047 O O . LYS A 1 132 ? -30.420 -18.408 22.051 1.00 86.69 132 LYS A O 1
ATOM 1052 N N . GLU A 1 133 ? -28.971 -16.700 21.879 1.00 86.25 133 GLU A N 1
ATOM 1053 C CA . GLU A 1 133 ? -29.208 -16.428 20.452 1.00 86.25 133 GLU A CA 1
ATOM 1054 C C . GLU A 1 133 ? -28.000 -16.742 19.552 1.00 86.25 133 GLU A C 1
ATOM 1056 O O . GLU A 1 133 ? -28.031 -16.442 18.358 1.00 86.25 133 GLU A O 1
ATOM 1061 N N . GLY A 1 134 ? -26.918 -17.304 20.098 1.00 88.44 134 GLY A N 1
ATOM 1062 C CA . GLY A 1 134 ? -25.685 -17.585 19.360 1.00 88.44 134 GLY A CA 1
ATOM 1063 C C . GLY A 1 134 ? -25.021 -16.319 18.813 1.00 88.44 134 GLY A C 1
ATOM 1064 O O . GLY A 1 134 ? -25.214 -15.224 19.342 1.00 88.44 134 GLY A O 1
ATOM 1065 N N . VAL A 1 135 ? -24.265 -16.446 17.721 1.00 89.38 135 VAL A N 1
ATOM 1066 C CA . VAL A 1 135 ? -23.684 -15.314 16.976 1.00 89.38 135 VAL A CA 1
ATOM 1067 C C . VAL A 1 135 ? -23.961 -15.440 15.482 1.00 89.38 135 VAL A C 1
ATOM 1069 O O . VAL A 1 135 ? -23.958 -16.537 14.929 1.00 89.38 135 VAL A O 1
ATOM 1072 N N . GLU A 1 136 ? -24.186 -14.316 14.816 1.00 88.69 136 GLU A N 1
ATOM 1073 C CA . GLU A 1 136 ? -24.266 -14.212 13.359 1.00 88.69 136 GLU A CA 1
ATOM 1074 C C . GLU A 1 136 ? -23.192 -13.252 12.837 1.00 88.69 136 GLU A C 1
ATOM 1076 O O . GLU A 1 136 ? -22.594 -12.490 13.592 1.00 88.69 136 GLU A O 1
ATOM 1081 N N . LYS A 1 137 ? -22.928 -13.298 11.528 1.00 85.00 137 LYS A N 1
ATOM 1082 C CA . LYS A 1 137 ? -21.874 -12.497 10.888 1.00 85.00 137 LYS A CA 1
ATOM 1083 C C . LYS A 1 137 ? -22.138 -10.984 10.943 1.00 85.00 137 LYS A C 1
ATOM 1085 O O . LYS A 1 137 ? -21.187 -10.213 10.956 1.00 85.00 137 LYS A O 1
ATOM 1090 N N . ASP A 1 138 ? -23.406 -10.583 10.977 1.00 87.69 138 ASP A N 1
ATOM 1091 C CA . ASP A 1 138 ? -23.815 -9.172 11.020 1.00 87.69 138 ASP A CA 1
ATOM 1092 C C . ASP A 1 138 ? -23.982 -8.649 12.460 1.00 87.69 138 ASP A C 1
ATOM 1094 O O . ASP A 1 138 ? -24.276 -7.472 12.665 1.00 87.69 138 ASP A O 1
ATOM 1098 N N . ASP A 1 139 ? -23.810 -9.516 13.465 1.00 92.06 139 ASP A N 1
ATOM 1099 C CA . ASP A 1 139 ? -23.846 -9.116 14.867 1.00 92.06 139 ASP A CA 1
ATOM 1100 C C . ASP A 1 139 ? -22.522 -8.432 15.258 1.00 92.06 139 ASP A C 1
ATOM 1102 O O . ASP A 1 139 ? -21.447 -8.741 14.733 1.00 92.06 139 ASP A O 1
ATOM 1106 N N . LEU A 1 140 ? -22.579 -7.537 16.246 1.00 94.25 140 LEU A N 1
ATOM 1107 C CA . LEU A 1 140 ? -21.378 -6.957 16.847 1.00 94.25 140 LEU A CA 1
ATOM 1108 C C . LEU A 1 140 ? -21.168 -7.537 18.242 1.00 94.25 140 LEU A C 1
ATOM 1110 O O . LEU A 1 140 ? -22.077 -7.536 19.071 1.00 94.25 140 LEU A O 1
ATOM 1114 N N . LEU A 1 141 ? -19.964 -8.005 18.527 1.00 95.88 141 LEU A N 1
ATOM 1115 C CA . LEU A 1 141 ? -19.559 -8.445 19.853 1.00 95.88 141 LEU A CA 1
ATOM 1116 C C . LEU A 1 141 ? -19.423 -7.226 20.768 1.00 95.88 141 LEU A C 1
ATOM 1118 O O . LEU A 1 141 ? -18.726 -6.282 20.408 1.00 95.88 141 LEU A O 1
ATOM 1122 N N . ILE A 1 142 ? -20.066 -7.232 21.937 1.00 96.38 142 ILE A N 1
ATOM 1123 C CA . ILE A 1 142 ? -19.901 -6.148 22.915 1.00 96.38 142 ILE A CA 1
ATOM 1124 C C . ILE A 1 142 ? -18.716 -6.506 23.806 1.00 96.38 142 ILE A C 1
ATOM 1126 O O . ILE A 1 142 ? -18.779 -7.493 24.540 1.00 96.38 142 ILE A O 1
ATOM 1130 N N . ILE A 1 143 ? -17.669 -5.690 23.740 1.00 95.81 143 ILE A N 1
ATOM 1131 C CA . ILE A 1 143 ? -16.452 -5.854 24.537 1.00 95.81 143 ILE A CA 1
ATOM 1132 C C . ILE A 1 143 ? -16.655 -5.212 25.902 1.00 95.81 143 ILE A C 1
ATOM 1134 O O . ILE A 1 143 ? -16.535 -5.879 26.925 1.00 95.81 143 ILE A O 1
ATOM 1138 N N . ASP A 1 144 ? -17.056 -3.939 25.911 1.00 94.69 144 ASP A N 1
ATOM 1139 C CA . ASP A 1 144 ? -17.333 -3.220 27.148 1.00 94.69 144 ASP A CA 1
ATOM 1140 C C . ASP A 1 144 ? -18.505 -2.239 27.002 1.00 94.69 144 ASP A C 1
ATOM 1142 O O . ASP A 1 144 ? -18.874 -1.786 25.912 1.00 94.69 144 ASP A O 1
ATOM 1146 N N . ARG A 1 145 ? -19.113 -1.923 28.144 1.00 93.69 145 ARG A N 1
ATOM 1147 C CA . ARG A 1 145 ? -20.136 -0.902 28.314 1.00 93.69 145 ARG A CA 1
ATOM 1148 C C . ARG A 1 145 ? -19.639 0.117 29.323 1.00 93.69 145 ARG A C 1
ATOM 1150 O O . ARG A 1 145 ? -19.547 -0.162 30.519 1.00 93.69 145 ARG A O 1
ATOM 1157 N N . ILE A 1 146 ? -19.448 1.326 28.833 1.00 93.19 146 ILE A N 1
ATOM 1158 C CA . ILE A 1 146 ? -18.897 2.441 29.590 1.00 93.19 146 ILE A CA 1
ATOM 1159 C C . ILE A 1 146 ? -19.886 3.605 29.589 1.00 93.19 146 ILE A C 1
ATOM 1161 O O . ILE A 1 146 ? -20.854 3.660 28.821 1.00 93.19 146 ILE A O 1
ATOM 1165 N N . THR A 1 147 ? -19.636 4.547 30.482 1.00 92.94 147 THR A N 1
ATOM 1166 C CA . THR A 1 147 ? -20.275 5.857 30.464 1.00 92.94 147 THR A CA 1
ATOM 1167 C C . THR A 1 147 ? -19.167 6.881 30.293 1.00 92.94 147 THR A C 1
ATOM 1169 O O . THR A 1 147 ? -18.112 6.730 30.905 1.00 92.94 147 THR A O 1
ATOM 1172 N N . ASN A 1 148 ? -19.383 7.878 29.438 1.00 90.94 148 ASN A N 1
ATOM 1173 C CA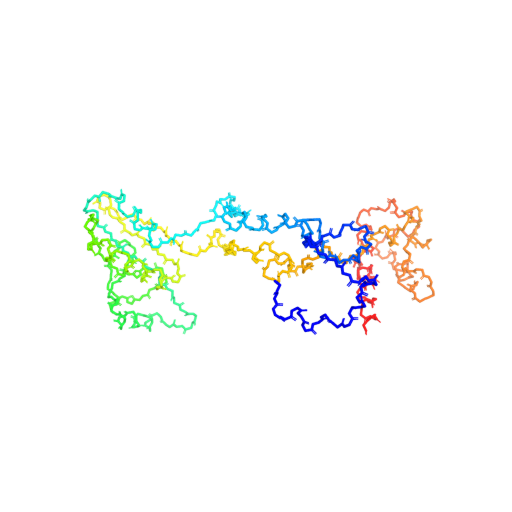 . ASN A 1 148 ? -18.395 8.918 29.215 1.00 90.94 148 ASN A CA 1
ATOM 1174 C C . ASN A 1 148 ? -18.194 9.721 30.507 1.00 90.94 148 ASN A C 1
ATOM 1176 O O . ASN A 1 148 ? -19.127 10.367 30.996 1.00 90.94 148 ASN A O 1
ATOM 1180 N N . ASP A 1 149 ? -16.992 9.619 31.050 1.00 90.06 149 ASP A N 1
ATOM 1181 C CA . ASP A 1 149 ? -16.500 10.274 32.255 1.00 90.06 149 ASP A CA 1
ATOM 1182 C C . ASP A 1 149 ? -15.018 10.567 32.006 1.00 90.06 149 ASP A C 1
ATOM 1184 O O . ASP A 1 149 ? -14.291 9.699 31.517 1.00 90.06 149 ASP A O 1
ATOM 1188 N N . SER A 1 150 ? -14.611 11.791 32.327 1.00 84.12 150 SER A N 1
ATOM 1189 C CA . SER A 1 150 ? -13.259 12.313 32.150 1.00 84.12 150 SER A CA 1
ATOM 1190 C C . SER A 1 150 ? -12.259 11.796 33.195 1.00 84.12 150 SER A C 1
ATOM 1192 O O . SER A 1 150 ? -11.105 12.214 33.160 1.00 84.12 150 SER A O 1
ATOM 1194 N N . SER A 1 151 ? -12.658 10.922 34.124 1.00 90.50 151 SER A N 1
ATOM 1195 C CA . SER A 1 151 ? -11.757 10.325 35.118 1.00 90.50 151 SER A CA 1
ATOM 1196 C C . SER A 1 151 ? -10.643 9.475 34.490 1.00 90.50 151 SER A C 1
ATOM 1198 O O . SER A 1 151 ? -10.869 8.718 33.544 1.00 90.50 151 SER A O 1
ATOM 1200 N N . ASP A 1 152 ? -9.434 9.567 35.052 1.00 90.06 152 ASP A N 1
ATOM 1201 C CA . ASP A 1 152 ? -8.251 8.852 34.549 1.00 90.06 152 ASP A CA 1
ATOM 1202 C C . ASP A 1 152 ? -8.446 7.324 34.562 1.00 90.06 152 ASP A C 1
ATOM 1204 O O . ASP A 1 152 ? -8.078 6.638 33.609 1.00 90.06 152 ASP A O 1
ATOM 1208 N N . GLU A 1 153 ? -9.101 6.786 35.599 1.00 91.06 153 GLU A N 1
ATOM 1209 C CA . GLU A 1 153 ? -9.428 5.355 35.696 1.00 91.06 153 GLU A CA 1
ATOM 1210 C C . GLU A 1 153 ? -10.334 4.894 34.545 1.00 91.06 153 GLU A C 1
ATOM 1212 O O . GLU A 1 153 ? -10.129 3.821 33.967 1.00 91.06 153 GLU A O 1
ATOM 1217 N N . ASN A 1 154 ? -11.332 5.708 34.184 1.00 90.75 154 ASN A N 1
ATOM 1218 C CA . ASN A 1 154 ? -12.228 5.397 33.079 1.00 90.75 154 ASN A CA 1
ATOM 1219 C C . ASN A 1 154 ? -11.482 5.478 31.744 1.00 90.75 154 ASN A C 1
ATOM 1221 O O . ASN A 1 154 ? -11.636 4.585 30.919 1.00 90.75 154 ASN A O 1
ATOM 1225 N N . GLN A 1 155 ? -10.617 6.475 31.545 1.00 92.44 155 GLN A N 1
ATOM 1226 C CA . GLN A 1 155 ? -9.804 6.583 30.329 1.00 92.44 155 GLN A CA 1
ATOM 1227 C C . GLN A 1 155 ? -8.899 5.360 30.118 1.00 92.44 155 GLN A C 1
ATOM 1229 O O . GLN A 1 155 ? -8.875 4.809 29.015 1.00 92.44 155 GLN A O 1
ATOM 1234 N N . SER A 1 156 ? -8.218 4.880 31.167 1.00 94.00 156 SER A N 1
ATOM 1235 C CA . SER A 1 156 ? -7.408 3.654 31.088 1.00 94.00 156 SER A CA 1
ATOM 1236 C C . SER A 1 156 ? -8.252 2.439 30.697 1.00 94.00 156 SER A C 1
ATOM 1238 O O . SER A 1 156 ? -7.892 1.708 29.774 1.00 94.00 156 SER A O 1
ATOM 1240 N N . ARG A 1 157 ? -9.427 2.271 31.317 1.00 94.12 157 ARG A N 1
ATOM 1241 C CA . ARG A 1 157 ? -10.356 1.179 30.993 1.00 94.12 157 ARG A CA 1
ATOM 1242 C C . ARG A 1 157 ? -10.872 1.246 29.552 1.00 94.12 157 ARG A C 1
ATOM 1244 O O . ARG A 1 157 ? -11.009 0.212 28.894 1.00 94.12 157 ARG A O 1
ATOM 1251 N N . ILE A 1 158 ? -11.178 2.447 29.059 1.00 94.31 158 ILE A N 1
ATOM 1252 C CA . ILE A 1 158 ? -11.616 2.659 27.674 1.00 94.31 158 ILE A CA 1
ATOM 1253 C C . ILE A 1 158 ? -10.503 2.247 26.715 1.00 94.31 158 ILE A C 1
ATOM 1255 O O . ILE A 1 158 ? -10.776 1.516 25.767 1.00 94.31 158 ILE A O 1
ATOM 1259 N N . SER A 1 159 ? -9.262 2.660 26.978 1.00 94.69 159 SER A N 1
ATOM 1260 C CA . SER A 1 159 ? -8.110 2.311 26.143 1.00 94.69 159 SER A CA 1
ATOM 1261 C C . SER A 1 159 ? -7.906 0.795 26.049 1.00 94.69 159 SER A C 1
ATOM 1263 O O . SER A 1 159 ? -7.847 0.259 24.944 1.00 94.69 159 SER A O 1
ATOM 1265 N N . GLU A 1 160 ? -7.903 0.084 27.183 1.00 95.44 160 GLU A N 1
ATOM 1266 C CA . GLU A 1 160 ? -7.794 -1.386 27.215 1.00 95.44 160 GLU A CA 1
ATOM 1267 C C . GLU A 1 160 ? -8.935 -2.064 26.438 1.00 95.44 160 GLU A C 1
ATOM 1269 O O . GLU A 1 160 ? -8.728 -3.000 25.661 1.00 95.44 160 GLU A O 1
ATOM 1274 N N . SER A 1 161 ? -10.157 -1.550 26.593 1.00 95.94 161 SER A N 1
ATOM 1275 C CA . SER A 1 161 ? -11.332 -2.068 25.887 1.00 95.94 161 SER A CA 1
ATOM 1276 C C . SER A 1 161 ? -11.257 -1.832 24.377 1.00 95.94 161 SER A C 1
ATOM 1278 O O . SER A 1 161 ? -11.682 -2.686 23.597 1.00 95.94 161 SER A O 1
ATOM 1280 N N . LEU A 1 162 ? -10.717 -0.688 23.944 1.00 96.19 162 LEU A N 1
ATOM 1281 C CA . LEU A 1 162 ? -10.504 -0.367 22.533 1.00 96.19 162 LEU A CA 1
ATOM 1282 C C . LEU A 1 162 ? -9.438 -1.270 21.910 1.00 96.19 162 LEU A C 1
ATOM 1284 O O . LEU A 1 162 ? -9.658 -1.784 20.813 1.00 96.19 162 LEU A O 1
ATOM 1288 N N . GLU A 1 163 ? -8.324 -1.515 22.603 1.00 95.38 163 GLU A N 1
ATOM 1289 C CA . GLU A 1 163 ? -7.299 -2.468 22.159 1.00 95.38 163 GLU A CA 1
ATOM 1290 C C . GLU A 1 163 ? -7.890 -3.864 21.953 1.00 95.38 163 GLU A C 1
ATOM 1292 O O . GLU A 1 163 ? -7.711 -4.469 20.891 1.00 95.38 163 GLU A O 1
ATOM 1297 N N . MET A 1 164 ? -8.669 -4.346 22.926 1.00 95.00 164 MET A N 1
ATOM 1298 C CA . MET A 1 164 ? -9.345 -5.638 22.830 1.00 95.00 164 MET A CA 1
ATOM 1299 C C . MET A 1 164 ? -10.357 -5.668 21.673 1.00 95.00 164 MET A C 1
ATOM 1301 O O . MET A 1 164 ? -10.420 -6.650 20.931 1.00 95.00 164 MET A O 1
ATOM 1305 N N . ALA A 1 165 ? -11.111 -4.585 21.461 1.00 95.50 165 ALA A N 1
ATOM 1306 C CA . ALA A 1 165 ? -12.081 -4.485 20.372 1.00 95.50 165 ALA A CA 1
ATOM 1307 C C . ALA A 1 165 ? -11.429 -4.515 18.988 1.00 95.50 165 ALA A C 1
ATOM 1309 O O . ALA A 1 165 ? -11.899 -5.245 18.108 1.00 95.50 165 ALA A O 1
ATOM 1310 N N . PHE A 1 166 ? -10.335 -3.772 18.802 1.00 95.00 166 PHE A N 1
ATOM 1311 C CA . PHE A 1 166 ? -9.548 -3.819 17.574 1.00 95.00 166 PHE A CA 1
ATOM 1312 C C . PHE A 1 166 ? -8.919 -5.197 17.363 1.00 95.00 166 PHE A C 1
ATOM 1314 O O . PHE A 1 166 ? -8.939 -5.696 16.238 1.00 95.00 166 PHE A O 1
ATOM 1321 N N . HIS A 1 167 ? -8.399 -5.835 18.415 1.00 93.75 167 HIS A N 1
ATOM 1322 C CA . HIS A 1 167 ? -7.815 -7.172 18.322 1.00 93.75 167 HIS A CA 1
ATOM 1323 C C . HIS A 1 167 ? -8.850 -8.213 17.866 1.00 93.75 167 HIS A C 1
ATOM 1325 O O . HIS A 1 167 ? -8.656 -8.872 16.841 1.00 93.75 167 HIS A O 1
ATOM 1331 N N . GLU A 1 168 ? -9.988 -8.309 18.560 1.00 93.06 168 GLU A N 1
ATOM 1332 C CA . GLU A 1 168 ? -11.059 -9.257 18.215 1.00 93.06 168 GLU A CA 1
ATOM 1333 C C . GLU A 1 168 ? -11.677 -8.972 16.837 1.00 93.06 168 GLU A C 1
ATOM 1335 O O . GLU A 1 168 ? -12.031 -9.890 16.091 1.00 93.06 168 GLU A O 1
ATOM 1340 N N . GLY A 1 169 ? -11.728 -7.699 16.443 1.00 91.50 169 GLY A N 1
ATOM 1341 C CA . GLY A 1 169 ? -12.325 -7.254 15.181 1.00 91.50 169 GLY A CA 1
ATOM 1342 C C . GLY A 1 169 ? -11.388 -7.358 13.987 1.00 91.50 169 GLY A C 1
ATOM 1343 O O . GLY A 1 169 ? -11.773 -7.001 12.869 1.00 91.50 169 GLY A O 1
ATOM 1344 N N . LYS A 1 170 ? -10.155 -7.832 14.218 1.00 91.44 170 LYS A N 1
ATOM 1345 C CA . LYS A 1 170 ? -9.032 -7.840 13.269 1.00 91.44 170 LYS A CA 1
ATOM 1346 C C . LYS A 1 170 ? -8.807 -6.475 12.627 1.00 91.44 170 LYS A C 1
ATOM 1348 O O . LYS A 1 170 ? -8.760 -6.344 11.405 1.00 91.44 170 LYS A O 1
ATOM 1353 N N . GLY A 1 171 ? -8.716 -5.468 13.480 1.00 91.25 171 GLY A N 1
ATOM 1354 C CA . GLY A 1 171 ? -8.437 -4.093 13.112 1.00 91.25 171 GLY A CA 1
ATOM 1355 C C . GLY A 1 171 ? -9.658 -3.229 12.827 1.00 91.25 171 GLY A C 1
ATOM 1356 O O . GLY A 1 171 ? -9.518 -2.095 12.380 1.00 91.25 171 GLY A O 1
ATOM 1357 N N . ARG A 1 172 ? -10.863 -3.727 13.114 1.00 92.94 172 ARG A N 1
ATOM 1358 C CA . ARG A 1 172 ? -12.104 -2.953 13.024 1.00 92.94 172 ARG A CA 1
ATOM 1359 C C . ARG A 1 172 ? -12.749 -2.838 14.394 1.00 92.94 172 ARG A C 1
ATOM 1361 O O . ARG A 1 172 ? -12.819 -3.815 15.130 1.00 92.94 172 ARG A O 1
ATOM 1368 N N . CYS A 1 173 ? -13.244 -1.653 14.703 1.00 95.06 173 CYS A N 1
ATOM 1369 C CA . CYS A 1 173 ? -13.958 -1.347 15.930 1.00 95.06 173 CYS A CA 1
ATOM 1370 C C . CYS A 1 173 ? -15.193 -0.526 15.563 1.00 95.06 173 CYS A C 1
ATOM 1372 O O . CYS A 1 173 ? -15.173 0.260 14.617 1.00 95.06 173 CYS A O 1
ATOM 1374 N N . LYS A 1 174 ? -16.287 -0.712 16.290 1.00 95.50 174 LYS A N 1
ATOM 1375 C CA . LYS A 1 174 ? -17.489 0.095 16.111 1.00 95.50 174 LYS A CA 1
ATOM 1376 C C . LYS A 1 174 ? -17.945 0.591 17.468 1.00 95.50 174 LYS A C 1
ATOM 1378 O O . LYS A 1 174 ? -18.118 -0.187 18.403 1.00 95.50 174 LYS A O 1
ATOM 1383 N N . ILE A 1 175 ? -18.153 1.894 17.564 1.00 96.31 175 ILE A N 1
ATOM 1384 C CA . ILE A 1 175 ? -18.645 2.540 18.770 1.00 96.31 175 ILE A CA 1
ATOM 1385 C C . ILE A 1 175 ? -20.129 2.818 18.597 1.00 96.31 175 ILE A C 1
ATOM 1387 O O . ILE A 1 175 ? -20.553 3.386 17.591 1.00 96.31 175 ILE A O 1
ATOM 1391 N N . ILE A 1 176 ? -20.917 2.419 19.590 1.00 95.06 176 ILE A N 1
ATOM 1392 C CA . ILE A 1 176 ? -22.348 2.709 19.641 1.00 95.06 176 ILE A CA 1
ATOM 1393 C C . ILE A 1 176 ? -22.587 3.608 20.834 1.00 95.06 176 ILE A C 1
ATOM 1395 O O . ILE A 1 176 ? -22.401 3.187 21.975 1.00 95.06 176 ILE A O 1
ATOM 1399 N N . TYR A 1 177 ? -23.009 4.838 20.585 1.00 93.81 177 TYR A N 1
ATOM 1400 C CA . TYR A 1 177 ? -23.332 5.788 21.640 1.00 93.81 177 TYR A CA 1
ATOM 1401 C C . TYR A 1 177 ? -24.794 6.209 21.540 1.00 93.81 177 TYR A C 1
ATOM 1403 O O . TYR A 1 177 ? -25.404 6.163 20.473 1.00 93.81 177 TYR A O 1
ATOM 1411 N N . PHE A 1 178 ? -25.379 6.577 22.676 1.00 89.50 178 PHE A N 1
ATOM 1412 C CA . PHE A 1 178 ? -26.795 6.925 22.755 1.00 89.50 178 PHE A CA 1
ATOM 1413 C C . PHE A 1 178 ? -26.960 8.435 22.863 1.00 89.50 178 PHE A C 1
ATOM 1415 O O . PHE A 1 178 ? -26.533 9.031 23.851 1.00 89.50 178 PHE A O 1
ATOM 1422 N N . ASN A 1 179 ? -27.617 9.038 21.874 1.00 79.31 179 ASN A N 1
ATOM 1423 C CA . ASN A 1 179 ? -27.928 10.462 21.869 1.00 79.31 179 ASN A CA 1
ATOM 1424 C C . ASN A 1 179 ? -29.419 10.672 21.576 1.00 79.31 179 ASN A C 1
ATOM 1426 O O . ASN A 1 179 ? -29.885 10.323 20.495 1.00 79.31 179 ASN A O 1
ATOM 1430 N N . PRO A 1 180 ? -30.206 11.271 22.480 1.00 72.31 180 PRO A N 1
ATOM 1431 C CA . PRO A 1 180 ? -30.370 10.988 23.911 1.00 72.31 180 PRO A CA 1
ATOM 1432 C C . PRO A 1 180 ? -31.033 9.627 24.224 1.00 72.31 180 PRO A C 1
ATOM 1434 O O . PRO A 1 180 ? -31.056 9.228 25.383 1.00 72.31 180 PRO A O 1
ATOM 1437 N N . ASN A 1 181 ? -31.552 8.898 23.229 1.00 75.88 181 ASN A N 1
ATOM 1438 C CA . ASN A 1 181 ? -31.984 7.492 23.360 1.00 75.88 181 ASN A CA 1
ATOM 1439 C C . ASN A 1 181 ? -31.917 6.704 22.039 1.00 75.88 181 ASN A C 1
ATOM 1441 O O . ASN A 1 181 ? -32.213 5.508 22.031 1.00 75.88 181 ASN A O 1
ATOM 1445 N N . GLU A 1 182 ? -31.515 7.337 20.935 1.00 85.31 182 GLU A N 1
ATOM 1446 C CA . GLU A 1 182 ? -31.279 6.638 19.677 1.00 85.31 182 GLU A CA 1
ATOM 1447 C C . GLU A 1 182 ? -29.821 6.166 19.619 1.00 85.31 182 GLU A C 1
ATOM 1449 O O . GLU A 1 182 ? -28.915 6.933 19.970 1.00 85.31 182 GLU A O 1
ATOM 1454 N N . PRO A 1 183 ? -29.577 4.899 19.240 1.00 90.31 183 PRO A N 1
ATOM 1455 C CA . PRO A 1 183 ? -28.226 4.412 19.035 1.00 90.31 183 PRO A CA 1
ATOM 1456 C C . PRO A 1 183 ? -27.661 5.012 17.748 1.00 90.31 183 PRO A C 1
ATOM 1458 O O . PRO A 1 183 ? -28.232 4.843 16.671 1.00 90.31 183 PRO A O 1
ATOM 1461 N N . VAL A 1 184 ? -26.520 5.680 17.864 1.00 92.88 184 VAL A N 1
ATOM 1462 C CA . VAL A 1 184 ? -25.726 6.137 16.726 1.00 92.88 184 VAL A CA 1
ATOM 1463 C C . VAL A 1 184 ? -24.480 5.269 16.644 1.00 92.88 184 VAL A C 1
ATOM 1465 O O . VAL A 1 184 ? -23.778 5.074 17.638 1.00 92.88 184 VAL A O 1
ATOM 1468 N N . GLU A 1 185 ? -24.221 4.734 15.455 1.00 93.06 185 GLU A N 1
ATOM 1469 C CA . GLU A 1 185 ? -23.055 3.900 15.185 1.00 93.06 185 GLU A CA 1
ATOM 1470 C C . GLU A 1 185 ? -21.954 4.721 14.515 1.00 93.06 185 GLU A C 1
ATOM 1472 O O . GLU A 1 185 ? -22.205 5.475 13.572 1.00 93.06 185 GLU A O 1
ATOM 1477 N N . LYS A 1 186 ? -20.720 4.541 14.982 1.00 94.00 186 LYS A N 1
ATOM 1478 C CA . LYS A 1 186 ? -19.523 5.111 14.374 1.00 94.00 186 LYS A CA 1
ATOM 1479 C C . LYS A 1 186 ? -18.485 4.016 14.161 1.00 94.00 186 LYS A C 1
ATOM 1481 O O . LYS A 1 186 ? -18.087 3.340 15.108 1.00 94.00 186 LYS A O 1
ATOM 1486 N N . ASP A 1 187 ? -18.067 3.850 12.912 1.00 92.56 187 ASP A N 1
ATOM 1487 C CA . ASP A 1 187 ? -17.046 2.884 12.512 1.00 92.56 187 ASP A CA 1
ATOM 1488 C C . ASP A 1 187 ? -15.638 3.474 12.635 1.00 92.56 187 ASP A C 1
ATOM 1490 O O . ASP A 1 187 ? -15.410 4.624 12.254 1.00 92.56 187 ASP A O 1
ATOM 1494 N N . PHE A 1 188 ? -14.716 2.647 13.124 1.00 93.62 188 PHE A N 1
ATOM 1495 C CA . PHE A 1 188 ? -13.286 2.916 13.223 1.00 93.62 188 PHE A CA 1
ATOM 1496 C C . PHE A 1 188 ? -12.498 1.722 12.691 1.00 93.62 188 PHE A C 1
ATOM 1498 O O . PHE A 1 188 ? -12.891 0.560 12.850 1.00 93.62 188 PHE A O 1
ATOM 1505 N N . ASN A 1 189 ? -11.366 1.989 12.057 1.00 92.00 189 ASN A N 1
ATOM 1506 C CA . ASN A 1 189 ? -10.496 0.937 11.556 1.00 92.00 189 ASN A CA 1
ATOM 1507 C C . ASN A 1 189 ? -9.030 1.336 11.714 1.00 92.00 189 ASN A C 1
ATOM 1509 O O . ASN A 1 189 ? -8.638 2.442 11.374 1.00 92.00 189 ASN A O 1
ATOM 1513 N N . ASN A 1 190 ? -8.212 0.417 12.219 1.00 91.69 190 ASN A N 1
ATOM 1514 C CA . ASN A 1 190 ? -6.764 0.602 12.301 1.00 91.69 190 ASN A CA 1
ATOM 1515 C C . ASN A 1 190 ? -6.033 -0.004 11.087 1.00 91.69 190 ASN A C 1
ATOM 1517 O O . ASN A 1 190 ? -4.803 0.020 11.013 1.00 91.69 190 ASN A O 1
ATOM 1521 N N . LEU A 1 191 ? -6.795 -0.567 10.145 1.00 89.31 191 LEU A N 1
ATOM 1522 C CA . LEU A 1 191 ? -6.295 -1.060 8.873 1.00 89.31 191 LEU A CA 1
ATOM 1523 C C . LEU A 1 191 ? -6.041 0.139 7.964 1.00 89.31 191 LEU A C 1
ATOM 1525 O O . LEU A 1 191 ? -6.851 1.051 7.890 1.00 89.31 191 LEU A O 1
ATOM 1529 N N . PHE A 1 192 ? -4.930 0.149 7.234 1.00 91.44 192 PHE A N 1
ATOM 1530 C CA . PHE A 1 192 ? -4.674 1.203 6.255 1.00 91.44 192 PHE A CA 1
ATOM 1531 C C . PHE A 1 192 ? -5.496 0.941 4.981 1.00 91.44 192 PHE A C 1
ATOM 1533 O O . PHE A 1 192 ? -4.956 0.554 3.946 1.00 91.44 192 PHE A O 1
ATOM 1540 N N . GLU A 1 193 ? -6.824 1.052 5.080 1.00 91.44 193 GLU A N 1
ATOM 1541 C CA . GLU A 1 193 ? -7.780 0.681 4.033 1.00 91.44 193 GLU A CA 1
ATOM 1542 C C . GLU A 1 193 ? -8.770 1.804 3.693 1.00 91.44 193 GLU A C 1
ATOM 1544 O O . GLU A 1 193 ? -9.139 2.630 4.525 1.00 91.44 193 GLU A O 1
ATOM 1549 N N . LYS A 1 194 ? -9.214 1.840 2.435 1.00 89.06 194 LYS A N 1
ATOM 1550 C CA . LYS A 1 194 ? -10.257 2.752 1.943 1.00 89.06 194 LYS A CA 1
ATOM 1551 C C . LYS A 1 194 ? -10.873 2.169 0.674 1.00 89.06 194 LYS A C 1
ATOM 1553 O O . LYS A 1 194 ? -10.172 1.544 -0.114 1.00 89.06 194 LYS A O 1
ATOM 1558 N N . ASP A 1 195 ? -12.178 2.348 0.473 1.00 87.81 195 ASP A N 1
ATOM 1559 C CA . ASP A 1 195 ? -12.904 1.883 -0.726 1.00 87.81 195 ASP A CA 1
ATOM 1560 C C . ASP A 1 195 ? -12.751 0.376 -1.021 1.00 87.81 195 ASP A C 1
ATOM 1562 O O . ASP A 1 195 ? -12.775 -0.060 -2.170 1.00 87.81 195 ASP A O 1
ATOM 1566 N N . GLY A 1 196 ? -12.560 -0.438 0.023 1.00 85.81 196 GLY A N 1
ATOM 1567 C CA . GLY A 1 196 ? -12.317 -1.879 -0.108 1.00 85.81 196 GLY A CA 1
ATOM 1568 C C . GLY A 1 196 ? -10.906 -2.250 -0.582 1.00 85.81 196 GLY A C 1
ATOM 1569 O O . GLY A 1 196 ? -10.638 -3.427 -0.826 1.00 85.81 196 GLY A O 1
ATOM 1570 N N . LEU A 1 197 ? -10.003 -1.275 -0.699 1.00 89.25 197 LEU A N 1
ATOM 1571 C CA . LEU A 1 197 ? -8.588 -1.473 -0.990 1.00 89.25 197 LEU A CA 1
ATOM 1572 C C . LEU A 1 197 ? -7.773 -1.372 0.298 1.00 89.25 197 LEU A C 1
ATOM 1574 O O . LEU A 1 197 ? -7.944 -0.436 1.075 1.00 89.25 197 LEU A O 1
ATOM 1578 N N . ILE A 1 198 ? -6.852 -2.315 0.489 1.00 90.62 198 ILE A N 1
ATOM 1579 C CA . ILE A 1 198 ? -5.830 -2.244 1.536 1.00 90.62 198 ILE A CA 1
ATOM 1580 C C . ILE A 1 198 ? -4.576 -1.634 0.913 1.00 90.62 198 ILE A C 1
ATOM 1582 O O . ILE A 1 198 ? -4.071 -2.127 -0.099 1.00 90.62 198 ILE A O 1
ATOM 1586 N N . PHE A 1 199 ? -4.082 -0.563 1.520 1.00 91.19 199 PHE A N 1
ATOM 1587 C CA . PHE A 1 199 ? -2.907 0.173 1.082 1.00 91.19 199 PHE A CA 1
ATOM 1588 C C . PHE A 1 199 ? -1.672 -0.281 1.859 1.00 91.19 199 PHE A C 1
ATOM 1590 O O . PHE A 1 199 ? -1.756 -0.818 2.964 1.00 91.19 199 PHE A O 1
ATOM 1597 N N . GLN A 1 200 ? -0.502 -0.060 1.268 1.00 88.31 200 GLN A N 1
ATOM 1598 C CA . GLN A 1 200 ? 0.760 -0.241 1.976 1.00 88.31 200 GLN A CA 1
ATOM 1599 C C . GLN A 1 200 ? 1.065 1.009 2.792 1.00 88.31 200 GLN A C 1
ATOM 1601 O O . GLN A 1 200 ? 0.885 2.128 2.310 1.00 88.31 200 GLN A O 1
ATOM 1606 N N . GLU A 1 201 ? 1.528 0.815 4.023 1.00 89.06 201 GLU A N 1
ATOM 1607 C CA . GLU A 1 201 ? 1.914 1.938 4.865 1.00 89.06 201 GLU A CA 1
ATOM 1608 C C . GLU A 1 201 ? 3.170 2.630 4.305 1.00 89.06 201 GLU A C 1
ATOM 1610 O O . GLU A 1 201 ? 4.135 1.945 3.941 1.00 89.06 201 GLU A O 1
ATOM 1615 N N . PRO A 1 202 ? 3.191 3.975 4.251 1.00 92.38 202 PRO A N 1
ATOM 1616 C CA . PRO A 1 202 ? 4.363 4.733 3.832 1.00 92.38 202 PRO A CA 1
ATOM 1617 C C . PRO A 1 202 ? 5.600 4.372 4.666 1.00 92.38 202 PRO A C 1
ATOM 1619 O O . PRO A 1 202 ? 5.631 4.549 5.881 1.00 92.38 202 PRO A O 1
ATOM 1622 N N . SER A 1 203 ? 6.653 3.895 4.006 1.00 93.44 203 SER A N 1
ATOM 1623 C CA . SER A 1 203 ? 7.937 3.572 4.633 1.00 93.44 203 SER A CA 1
ATOM 1624 C C . SER A 1 203 ? 9.095 3.918 3.699 1.00 93.44 203 SER A C 1
ATOM 1626 O O . SER A 1 203 ? 8.907 4.106 2.497 1.00 93.44 203 SER A O 1
ATOM 1628 N N . LEU A 1 204 ? 10.318 4.001 4.230 1.00 94.00 204 LEU A N 1
ATOM 1629 C CA . LEU A 1 204 ? 11.498 4.268 3.397 1.00 94.00 204 LEU A CA 1
ATOM 1630 C C . LEU A 1 204 ? 11.683 3.195 2.317 1.00 94.00 204 LEU A C 1
ATOM 1632 O O . LEU A 1 204 ? 12.015 3.518 1.178 1.00 94.00 204 LEU A O 1
ATOM 1636 N N . ASP A 1 205 ? 11.429 1.934 2.663 1.00 93.75 205 ASP A N 1
ATOM 1637 C CA . ASP A 1 205 ? 11.504 0.816 1.727 1.00 93.75 205 ASP A CA 1
ATOM 1638 C C . ASP A 1 205 ? 10.399 0.875 0.672 1.00 93.75 205 ASP A C 1
ATOM 1640 O O . ASP A 1 205 ? 10.653 0.543 -0.485 1.00 93.75 205 ASP A O 1
ATOM 1644 N N . PHE A 1 206 ? 9.201 1.347 1.039 1.00 93.69 206 PHE A N 1
ATOM 1645 C CA . PHE A 1 206 ? 8.076 1.488 0.111 1.00 93.69 206 PHE A CA 1
ATOM 1646 C C . PHE A 1 206 ? 8.381 2.480 -1.012 1.00 93.69 206 PHE A C 1
ATOM 1648 O O . PHE A 1 206 ? 8.038 2.252 -2.168 1.00 93.69 206 PHE A O 1
ATOM 1655 N N . PHE A 1 207 ? 9.079 3.570 -0.696 1.00 94.56 207 PHE A N 1
ATOM 1656 C CA . PHE A 1 207 ? 9.473 4.564 -1.694 1.00 94.56 207 PHE A CA 1
ATOM 1657 C C . PHE A 1 207 ? 10.797 4.232 -2.395 1.00 94.56 207 PHE A C 1
ATOM 1659 O O . PHE A 1 207 ? 11.277 5.028 -3.204 1.00 94.56 207 PHE A O 1
ATOM 1666 N N . SER A 1 208 ? 11.404 3.074 -2.113 1.00 93.06 208 SER A N 1
ATOM 1667 C CA . SER A 1 208 ? 12.623 2.636 -2.785 1.00 93.06 208 SER A CA 1
ATOM 1668 C C . SER A 1 208 ? 12.318 1.672 -3.927 1.00 93.06 208 SER A C 1
ATOM 1670 O O . SER A 1 208 ? 11.977 0.514 -3.715 1.00 93.06 208 SER A O 1
ATOM 1672 N N . PHE A 1 209 ? 12.573 2.111 -5.160 1.00 91.81 209 PHE A N 1
ATOM 1673 C CA . PHE A 1 209 ? 12.486 1.249 -6.345 1.00 91.81 209 PHE A CA 1
ATOM 1674 C C . PHE A 1 209 ? 13.599 0.185 -6.416 1.00 91.81 209 PHE A C 1
ATOM 1676 O O . PHE A 1 209 ? 13.532 -0.720 -7.241 1.00 91.81 209 PHE A O 1
ATOM 1683 N N . ASN A 1 210 ? 14.627 0.278 -5.566 1.00 89.75 210 ASN A N 1
ATOM 1684 C CA . ASN A 1 210 ? 15.680 -0.735 -5.455 1.00 89.75 210 ASN A CA 1
ATOM 1685 C C . ASN A 1 210 ? 15.297 -1.885 -4.515 1.00 89.75 210 ASN A C 1
ATOM 1687 O O . ASN A 1 210 ? 15.917 -2.947 -4.578 1.00 89.75 210 ASN A O 1
ATOM 1691 N N . ASN A 1 211 ? 14.300 -1.680 -3.652 1.00 90.00 211 ASN A N 1
ATOM 1692 C CA . ASN A 1 211 ? 13.783 -2.697 -2.749 1.00 90.00 211 ASN A CA 1
ATOM 1693 C C . ASN A 1 211 ? 12.556 -3.364 -3.402 1.00 90.00 211 ASN A C 1
ATOM 1695 O O . ASN A 1 211 ? 11.640 -2.645 -3.799 1.00 90.00 211 ASN A O 1
ATOM 1699 N N . PRO A 1 212 ? 12.476 -4.707 -3.493 1.00 89.56 212 PRO A N 1
ATOM 1700 C CA . PRO A 1 212 ? 11.283 -5.406 -3.986 1.00 89.56 212 PRO A CA 1
ATOM 1701 C C . PRO A 1 212 ? 9.977 -4.992 -3.296 1.00 89.56 212 PRO A C 1
ATOM 1703 O O . PRO A 1 212 ? 8.909 -5.123 -3.887 1.00 89.56 212 PRO A O 1
ATOM 1706 N N . PHE A 1 213 ? 10.061 -4.488 -2.061 1.00 89.88 213 PHE A N 1
ATOM 1707 C CA . PHE A 1 213 ? 8.923 -3.965 -1.315 1.00 89.88 213 PHE A CA 1
ATOM 1708 C C . PHE A 1 213 ? 8.279 -2.737 -1.987 1.00 89.88 213 PHE A C 1
ATOM 1710 O O . PHE A 1 213 ? 7.057 -2.682 -2.092 1.00 89.88 213 PHE A O 1
ATOM 1717 N N . GLY A 1 214 ? 9.087 -1.788 -2.475 1.00 89.88 214 GLY A N 1
ATOM 1718 C CA . GLY A 1 214 ? 8.635 -0.563 -3.149 1.00 89.88 214 GLY A CA 1
ATOM 1719 C C . GLY A 1 214 ? 8.714 -0.600 -4.679 1.00 89.88 214 GLY A C 1
ATOM 1720 O O . GLY A 1 214 ? 8.179 0.268 -5.370 1.00 89.88 214 GLY A O 1
ATOM 1721 N N . ALA A 1 215 ? 9.397 -1.598 -5.239 1.00 92.19 215 ALA A N 1
ATOM 1722 C CA . ALA A 1 215 ? 9.584 -1.729 -6.674 1.00 92.19 215 ALA A CA 1
ATOM 1723 C C . ALA A 1 215 ? 8.275 -2.082 -7.397 1.00 92.19 215 ALA A C 1
ATOM 1725 O O . ALA A 1 215 ? 7.486 -2.926 -6.969 1.00 92.19 215 ALA A O 1
ATOM 1726 N N . CYS A 1 216 ? 8.073 -1.475 -8.568 1.00 91.00 216 CYS A N 1
ATOM 1727 C CA . CYS A 1 216 ? 6.980 -1.851 -9.459 1.00 91.00 216 CYS A CA 1
ATOM 1728 C C . CYS A 1 216 ? 7.095 -3.334 -9.844 1.00 91.00 216 CYS A C 1
ATOM 1730 O O . CYS A 1 216 ? 8.143 -3.770 -10.310 1.00 91.00 216 CYS A O 1
ATOM 1732 N N . LYS A 1 217 ? 6.002 -4.094 -9.717 1.00 89.69 217 LYS A N 1
ATOM 1733 C CA . LYS A 1 217 ? 5.977 -5.541 -10.004 1.00 89.69 217 LYS A CA 1
ATOM 1734 C C . LYS A 1 217 ? 6.199 -5.885 -11.479 1.00 89.69 217 LYS A C 1
ATOM 1736 O O . LYS A 1 217 ? 6.614 -6.993 -11.782 1.00 89.69 217 LYS A O 1
ATOM 1741 N N . THR A 1 218 ? 5.914 -4.954 -12.387 1.00 88.81 218 THR A N 1
ATOM 1742 C CA . THR A 1 218 ? 6.024 -5.187 -13.834 1.00 88.81 218 THR A CA 1
ATOM 1743 C C . THR A 1 218 ? 7.440 -4.956 -14.349 1.00 88.81 218 THR A C 1
ATOM 1745 O O . THR A 1 218 ? 7.919 -5.707 -15.189 1.00 88.81 218 THR A O 1
ATOM 1748 N N . CYS A 1 219 ? 8.108 -3.900 -13.876 1.00 89.38 219 CYS A N 1
ATOM 1749 C CA . CYS A 1 219 ? 9.450 -3.534 -14.334 1.00 89.38 219 CYS A CA 1
ATOM 1750 C C . CYS A 1 219 ? 10.532 -3.750 -13.274 1.00 89.38 219 CYS A C 1
ATOM 1752 O O . CYS A 1 219 ? 11.662 -3.336 -13.493 1.00 89.38 219 CYS A O 1
ATOM 1754 N N . GLU A 1 220 ? 10.194 -4.306 -12.111 1.00 88.56 220 GLU A N 1
ATOM 1755 C CA . GLU A 1 220 ? 11.113 -4.585 -10.998 1.00 88.56 220 GLU A CA 1
ATOM 1756 C C . GLU A 1 220 ? 11.988 -3.382 -10.605 1.00 88.56 220 GLU A C 1
ATOM 1758 O O . GLU A 1 220 ? 13.173 -3.514 -10.292 1.00 88.56 220 GLU A O 1
ATOM 1763 N N . GLY A 1 221 ? 11.415 -2.177 -10.686 1.00 88.81 221 GLY A N 1
ATOM 1764 C CA . GLY A 1 221 ? 12.110 -0.933 -10.354 1.00 88.81 221 GLY A CA 1
ATOM 1765 C C . GLY A 1 221 ? 13.053 -0.390 -11.433 1.00 88.81 221 GLY A C 1
ATOM 1766 O O . GLY A 1 221 ? 13.696 0.630 -11.207 1.00 88.81 221 GLY A O 1
ATOM 1767 N N . PHE A 1 222 ? 13.126 -1.001 -12.622 1.00 88.19 222 PHE A N 1
ATOM 1768 C CA . PHE A 1 222 ? 13.918 -0.473 -13.744 1.00 88.19 222 PHE A CA 1
ATOM 1769 C C . PHE A 1 222 ? 13.262 0.719 -14.455 1.00 88.19 222 PHE A C 1
ATOM 1771 O O . PHE A 1 222 ? 13.917 1.392 -15.248 1.00 88.19 222 PHE A O 1
ATOM 1778 N N . GLY A 1 223 ? 11.962 0.954 -14.242 1.00 87.94 223 GLY A N 1
ATOM 1779 C CA . GLY A 1 223 ? 11.206 2.035 -14.893 1.00 87.94 223 GLY A CA 1
ATOM 1780 C C . GLY A 1 223 ? 10.984 1.846 -16.400 1.00 87.94 223 GLY A C 1
ATOM 1781 O O . GLY A 1 223 ? 10.300 2.649 -17.023 1.00 87.94 223 GLY A O 1
ATOM 1782 N N . LYS A 1 224 ? 11.523 0.771 -16.983 1.00 83.81 224 LYS A N 1
ATOM 1783 C CA . LYS A 1 224 ? 11.381 0.392 -18.388 1.00 83.81 224 LYS A CA 1
ATOM 1784 C C . LYS A 1 224 ? 11.112 -1.101 -18.499 1.00 83.81 224 LYS A C 1
ATOM 1786 O O . LYS A 1 224 ? 11.645 -1.887 -17.718 1.00 83.81 224 LYS A O 1
ATOM 1791 N N . ILE A 1 225 ? 10.310 -1.473 -19.485 1.00 83.12 225 ILE A N 1
ATOM 1792 C CA . ILE A 1 225 ? 10.086 -2.861 -19.889 1.00 83.12 225 ILE A CA 1
ATOM 1793 C C . ILE A 1 225 ? 10.645 -3.046 -21.294 1.00 83.12 225 ILE A C 1
ATOM 1795 O O . ILE A 1 225 ? 10.621 -2.117 -22.102 1.00 83.12 225 ILE A O 1
ATOM 1799 N N . ILE A 1 226 ? 11.183 -4.229 -21.574 1.00 78.88 226 ILE A N 1
ATOM 1800 C CA . ILE A 1 226 ? 11.573 -4.583 -22.937 1.00 78.88 226 ILE A CA 1
ATOM 1801 C C . ILE A 1 226 ? 10.274 -4.812 -23.709 1.00 78.88 226 ILE A C 1
ATOM 1803 O O . ILE A 1 226 ? 9.442 -5.619 -23.304 1.00 78.88 226 ILE A O 1
ATOM 1807 N N . GLY A 1 227 ? 10.090 -4.058 -24.785 1.00 80.94 227 GLY A N 1
ATOM 1808 C CA . GLY A 1 227 ? 8.934 -4.150 -25.663 1.00 80.94 227 GLY A CA 1
ATOM 1809 C C . GLY A 1 227 ? 9.369 -4.115 -27.120 1.00 80.94 227 GLY A C 1
ATOM 1810 O O . GLY A 1 227 ? 10.530 -3.848 -27.434 1.00 80.94 227 GLY A O 1
ATOM 1811 N N . ILE A 1 228 ? 8.426 -4.396 -28.011 1.00 85.38 228 ILE A N 1
ATOM 1812 C CA . ILE A 1 228 ? 8.647 -4.320 -29.453 1.00 85.38 228 ILE A CA 1
ATOM 1813 C C . ILE A 1 228 ? 8.276 -2.912 -29.906 1.00 85.38 228 ILE A C 1
ATOM 1815 O O . ILE A 1 228 ? 7.151 -2.475 -29.680 1.00 85.38 228 ILE A O 1
ATOM 1819 N N . ASP A 1 229 ? 9.206 -2.219 -30.558 1.00 86.50 229 ASP A N 1
ATOM 1820 C CA . ASP A 1 229 ? 8.933 -0.931 -31.196 1.00 86.50 229 ASP A CA 1
ATOM 1821 C C . ASP A 1 229 ? 8.361 -1.163 -32.608 1.00 86.50 229 ASP A C 1
ATOM 1823 O O . ASP A 1 229 ? 9.078 -1.693 -33.468 1.00 86.50 229 ASP A O 1
ATOM 1827 N N . PRO A 1 230 ? 7.103 -0.766 -32.888 1.00 87.06 230 PRO A N 1
ATOM 1828 C CA . PRO A 1 230 ? 6.501 -0.889 -34.213 1.00 87.06 230 PRO A CA 1
ATOM 1829 C C . PRO A 1 230 ? 7.326 -0.252 -35.331 1.00 87.06 230 PRO A C 1
ATOM 1831 O O . PRO A 1 230 ? 7.363 -0.789 -36.438 1.00 87.06 230 PRO A O 1
ATOM 1834 N N . ASN A 1 231 ? 8.037 0.840 -35.043 1.00 87.50 231 ASN A N 1
ATOM 1835 C CA . ASN A 1 231 ? 8.846 1.549 -36.032 1.00 87.50 231 ASN A CA 1
ATOM 1836 C C . ASN A 1 231 ? 10.116 0.773 -36.397 1.00 87.50 231 ASN A C 1
ATOM 1838 O O . ASN A 1 231 ? 10.600 0.877 -37.518 1.00 87.50 231 ASN A O 1
ATOM 1842 N N . LEU A 1 232 ? 10.650 -0.050 -35.487 1.00 88.81 232 LEU A N 1
ATOM 1843 C CA . LEU A 1 232 ? 11.756 -0.956 -35.816 1.00 88.81 232 LEU A CA 1
ATOM 1844 C C . LEU A 1 232 ? 11.274 -2.173 -36.612 1.00 88.81 232 LEU A C 1
ATOM 1846 O O . LEU A 1 232 ? 12.012 -2.708 -37.440 1.00 88.81 232 LEU A O 1
ATOM 1850 N N . VAL A 1 233 ? 10.033 -2.612 -36.383 1.00 90.94 233 VAL A N 1
ATOM 1851 C CA . VAL A 1 233 ? 9.426 -3.702 -37.157 1.00 90.94 233 VAL A CA 1
ATOM 1852 C C . VAL A 1 233 ? 9.113 -3.247 -38.583 1.00 90.94 233 VAL A C 1
ATOM 1854 O O . VAL A 1 233 ? 9.370 -3.994 -39.533 1.00 90.94 233 VAL A O 1
ATOM 1857 N N . ILE A 1 234 ? 8.606 -2.021 -38.734 1.00 91.69 234 ILE A N 1
ATOM 1858 C CA . ILE A 1 234 ? 8.152 -1.434 -39.999 1.00 91.69 234 ILE A CA 1
ATOM 1859 C C . ILE A 1 234 ? 8.826 -0.062 -40.182 1.00 91.69 234 ILE A C 1
ATOM 1861 O O . ILE A 1 234 ? 8.199 0.977 -39.981 1.00 91.69 234 ILE A O 1
ATOM 1865 N N . PRO A 1 235 ? 10.121 -0.039 -40.550 1.00 89.50 235 PRO A N 1
ATOM 1866 C CA . PRO A 1 235 ? 10.907 1.193 -40.624 1.00 89.50 235 PRO A CA 1
ATOM 1867 C C . PRO A 1 235 ? 10.541 2.072 -41.819 1.00 89.50 235 PRO A C 1
ATOM 1869 O O . PRO A 1 235 ? 10.778 3.276 -41.788 1.00 89.50 235 PRO A O 1
ATOM 1872 N N . ASN A 1 236 ? 9.975 1.484 -42.878 1.00 92.12 236 ASN A N 1
ATOM 1873 C CA . ASN A 1 236 ? 9.509 2.212 -44.052 1.00 92.12 236 ASN A CA 1
ATOM 1874 C C . ASN A 1 236 ? 8.019 1.921 -44.301 1.00 92.12 236 ASN A C 1
ATOM 1876 O O . ASN A 1 236 ? 7.698 0.941 -44.979 1.00 92.12 236 ASN A O 1
ATOM 1880 N N . PRO A 1 237 ? 7.111 2.766 -43.774 1.00 90.38 237 PRO A N 1
ATOM 1881 C CA . PRO A 1 237 ? 5.669 2.621 -43.966 1.00 90.38 237 PRO A CA 1
ATOM 1882 C C . PRO A 1 237 ? 5.195 2.787 -45.415 1.00 90.38 237 PRO A C 1
ATOM 1884 O O . PRO A 1 237 ? 4.051 2.451 -45.705 1.00 90.38 237 PRO A O 1
ATOM 1887 N N . SER A 1 238 ? 6.034 3.306 -46.318 1.00 93.19 238 SER A N 1
ATOM 1888 C CA . SER A 1 238 ? 5.694 3.476 -47.738 1.00 93.19 238 SER A CA 1
ATOM 1889 C C . SER A 1 238 ? 5.743 2.175 -48.535 1.00 93.19 238 SER A C 1
ATOM 1891 O O . SER A 1 238 ? 5.264 2.145 -49.663 1.00 93.19 238 SER A O 1
ATOM 1893 N N . LEU A 1 239 ? 6.327 1.111 -47.978 1.00 93.19 239 LEU A N 1
ATOM 1894 C CA . LEU A 1 239 ? 6.321 -0.211 -48.597 1.00 93.19 239 LEU A CA 1
ATOM 1895 C C . LEU A 1 239 ? 5.024 -0.948 -48.264 1.00 93.19 239 LEU A C 1
ATOM 1897 O O . LEU A 1 239 ? 4.469 -0.802 -47.170 1.00 93.19 239 LEU A O 1
ATOM 1901 N N . SER A 1 240 ? 4.576 -1.787 -49.189 1.00 93.31 240 SER A N 1
ATOM 1902 C CA . SER A 1 240 ? 3.500 -2.745 -48.938 1.00 93.31 240 SER A CA 1
ATOM 1903 C C . SER A 1 240 ? 3.999 -3.989 -48.192 1.00 93.31 240 SER A C 1
ATOM 1905 O O . SER A 1 240 ? 5.202 -4.265 -48.107 1.00 93.31 240 SER A O 1
ATOM 1907 N N . ILE A 1 241 ? 3.082 -4.801 -47.652 1.00 90.75 241 ILE A N 1
ATOM 1908 C CA . ILE A 1 241 ? 3.474 -6.070 -47.010 1.00 90.75 241 ILE A CA 1
ATOM 1909 C C . ILE A 1 241 ? 4.102 -7.024 -48.028 1.00 90.75 241 ILE A C 1
ATOM 1911 O O . ILE A 1 241 ? 5.029 -7.763 -47.691 1.00 90.75 241 ILE A O 1
ATOM 1915 N N . TYR A 1 242 ? 3.632 -6.989 -49.276 1.00 89.94 242 TYR A N 1
ATOM 1916 C CA . TYR A 1 242 ? 4.210 -7.767 -50.365 1.00 89.94 242 TYR A CA 1
ATOM 1917 C C . TYR A 1 242 ? 5.688 -7.404 -50.610 1.00 89.94 242 TYR A C 1
ATOM 1919 O O . TYR A 1 242 ? 6.528 -8.305 -50.711 1.00 89.94 242 TYR A O 1
ATOM 1927 N N . GLU A 1 243 ? 6.009 -6.106 -50.588 1.00 90.50 243 GLU A N 1
ATOM 1928 C CA . GLU A 1 243 ? 7.349 -5.514 -50.777 1.00 90.50 243 GLU A CA 1
ATOM 1929 C C . GLU A 1 243 ? 8.224 -5.512 -49.511 1.00 90.50 243 GLU A C 1
ATOM 1931 O O . GLU A 1 243 ? 9.185 -4.750 -49.396 1.00 90.50 243 GLU A O 1
ATOM 1936 N N . ASP A 1 244 ? 7.912 -6.372 -48.542 1.00 89.94 244 ASP A N 1
ATOM 1937 C CA . ASP A 1 244 ? 8.684 -6.524 -47.311 1.00 89.94 244 ASP A CA 1
ATOM 1938 C C . ASP A 1 244 ? 8.721 -5.270 -46.410 1.00 89.94 244 ASP A C 1
ATOM 1940 O O . ASP A 1 244 ? 9.758 -4.942 -45.821 1.00 89.94 244 ASP A O 1
ATOM 1944 N N . ALA A 1 245 ? 7.579 -4.600 -46.218 1.00 90.69 245 ALA A N 1
ATOM 1945 C CA . ALA A 1 245 ? 7.433 -3.570 -45.180 1.00 90.69 245 ALA A CA 1
ATOM 1946 C C . ALA A 1 245 ? 7.802 -4.082 -43.771 1.00 90.69 245 ALA A C 1
ATOM 1948 O O . ALA A 1 245 ? 8.381 -3.355 -42.964 1.00 90.69 245 ALA A O 1
ATOM 1949 N N . ILE A 1 246 ? 7.512 -5.357 -43.485 1.00 92.12 246 ILE A N 1
ATOM 1950 C CA . ILE A 1 246 ? 7.783 -6.006 -42.197 1.00 92.12 246 ILE A CA 1
ATOM 1951 C C . ILE A 1 246 ? 9.192 -6.601 -42.205 1.00 92.12 246 ILE A C 1
ATOM 1953 O O . ILE A 1 246 ? 9.449 -7.664 -42.774 1.00 92.12 246 ILE A O 1
ATOM 1957 N N . THR A 1 247 ? 10.118 -5.931 -41.524 1.00 90.69 247 THR A N 1
ATOM 1958 C CA . THR A 1 247 ? 11.549 -6.261 -41.583 1.00 90.69 247 THR A CA 1
ATOM 1959 C C . THR A 1 247 ? 11.866 -7.617 -40.961 1.00 90.69 247 THR A C 1
ATOM 1961 O O . THR A 1 247 ? 12.677 -8.367 -41.500 1.00 90.69 247 THR A O 1
ATOM 1964 N N . CYS A 1 248 ? 11.200 -7.981 -39.864 1.00 88.62 248 CYS A N 1
ATOM 1965 C CA . CYS A 1 248 ? 11.458 -9.241 -39.164 1.00 88.62 248 CYS A CA 1
ATOM 1966 C C . CYS A 1 248 ? 10.993 -10.493 -39.932 1.00 88.62 248 CYS A C 1
ATOM 1968 O O . CYS A 1 248 ? 11.388 -11.607 -39.584 1.00 88.62 248 CYS A O 1
ATOM 1970 N N . TRP A 1 249 ? 10.194 -10.327 -40.990 1.00 90.94 249 TRP A N 1
ATOM 1971 C CA . TRP A 1 249 ? 9.777 -11.413 -41.880 1.00 90.94 249 TRP A CA 1
ATOM 1972 C C . TRP A 1 249 ? 10.606 -11.499 -43.166 1.00 90.94 249 TRP A C 1
ATOM 1974 O O . TRP A 1 249 ? 10.311 -12.331 -44.022 1.00 90.94 249 TRP A O 1
ATOM 1984 N N . LYS A 1 250 ? 11.666 -10.695 -43.304 1.00 86.62 250 LYS A N 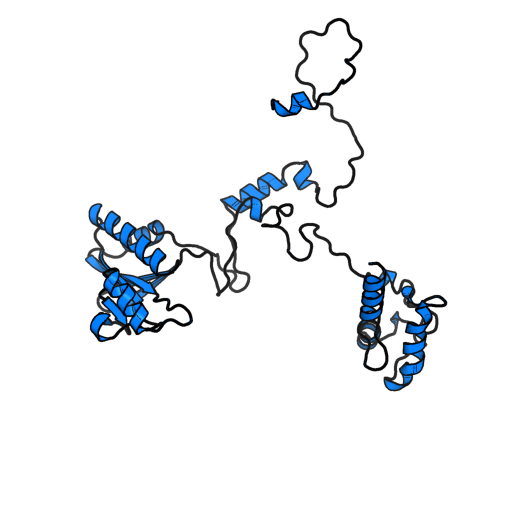1
ATOM 1985 C CA . LYS A 1 250 ? 12.610 -10.806 -44.423 1.00 86.62 250 LYS A CA 1
ATOM 1986 C C . LYS A 1 250 ? 13.460 -12.080 -44.320 1.00 86.62 250 LYS A C 1
ATOM 1988 O O . LYS A 1 250 ? 13.704 -12.617 -43.238 1.00 86.62 250 LYS A O 1
ATOM 1993 N N . GLY A 1 251 ? 13.954 -12.545 -45.466 1.00 85.62 251 GLY A N 1
ATOM 1994 C CA . GLY A 1 251 ? 14.903 -13.659 -45.569 1.00 85.62 251 GLY A CA 1
ATOM 1995 C C . GLY A 1 251 ? 14.268 -15.050 -45.690 1.00 85.62 251 GLY A C 1
ATOM 1996 O O . GLY A 1 251 ? 13.059 -15.239 -45.569 1.00 85.62 251 GLY A O 1
ATOM 1997 N N . GLU A 1 252 ? 15.103 -16.059 -45.934 1.00 78.31 252 GLU A N 1
ATOM 1998 C CA . GLU A 1 252 ? 14.656 -17.396 -46.359 1.00 78.31 252 GLU A CA 1
ATOM 1999 C C . GLU A 1 252 ? 13.801 -18.128 -45.316 1.00 78.31 252 GLU A C 1
ATOM 2001 O O . GLU A 1 252 ? 12.797 -18.748 -45.652 1.00 78.31 252 GLU A O 1
ATOM 2006 N N . LYS A 1 253 ? 14.166 -18.040 -44.030 1.00 82.06 253 LYS A N 1
ATOM 2007 C CA . LYS A 1 253 ? 13.475 -18.783 -42.961 1.00 82.06 253 LYS A CA 1
ATOM 2008 C C . LYS A 1 253 ? 12.231 -18.066 -42.439 1.00 82.06 253 LYS A C 1
ATOM 2010 O O . LYS A 1 253 ? 11.223 -18.717 -42.161 1.00 82.06 253 LYS A O 1
ATOM 2015 N N . MET A 1 254 ? 12.297 -16.743 -42.285 1.00 87.00 254 MET A N 1
ATOM 2016 C CA . MET A 1 254 ? 11.220 -15.967 -41.656 1.00 87.00 254 MET A CA 1
ATOM 2017 C C . MET A 1 254 ? 10.151 -15.507 -42.656 1.00 87.00 254 MET A C 1
ATOM 2019 O O . MET A 1 254 ? 9.003 -15.322 -42.249 1.00 87.00 254 MET A O 1
ATOM 2023 N N . SER A 1 255 ? 10.456 -15.476 -43.961 1.00 88.69 255 SER A N 1
ATOM 2024 C CA . SER A 1 255 ? 9.480 -15.170 -45.026 1.00 88.69 255 SER A CA 1
ATOM 2025 C C . SER A 1 255 ? 8.280 -16.109 -45.056 1.00 88.69 255 SER A C 1
ATOM 2027 O O . SER A 1 255 ? 7.223 -15.727 -45.549 1.00 88.69 255 SER A O 1
ATOM 2029 N N . ARG A 1 256 ? 8.368 -17.303 -44.454 1.00 89.94 256 ARG A N 1
ATOM 2030 C CA . ARG A 1 256 ? 7.216 -18.200 -44.284 1.00 89.94 256 ARG A CA 1
ATOM 2031 C C . ARG A 1 256 ? 6.034 -17.518 -43.582 1.00 89.94 256 ARG A C 1
ATOM 2033 O O . ARG A 1 256 ? 4.891 -17.820 -43.919 1.00 89.94 256 ARG A O 1
ATOM 2040 N N . TRP A 1 257 ? 6.287 -16.621 -42.627 1.00 90.31 257 TRP A N 1
ATOM 2041 C CA . TRP A 1 257 ? 5.234 -15.890 -41.912 1.00 90.31 257 TRP A CA 1
ATOM 2042 C C . TRP A 1 257 ? 4.537 -14.881 -42.828 1.00 90.31 257 TRP A C 1
ATOM 2044 O O . TRP A 1 257 ? 3.309 -14.906 -42.926 1.00 90.31 257 TRP A O 1
ATOM 2054 N N . LYS A 1 258 ? 5.320 -14.103 -43.587 1.00 91.12 258 LYS A N 1
ATOM 2055 C CA . LYS A 1 258 ? 4.826 -13.207 -44.643 1.00 91.12 258 LYS A CA 1
ATOM 2056 C C . LYS A 1 258 ? 4.026 -13.969 -45.700 1.00 91.12 258 LYS A C 1
ATOM 2058 O O . LYS A 1 258 ? 2.886 -13.622 -45.987 1.00 91.12 258 LYS A O 1
ATOM 2063 N N . ASN A 1 259 ? 4.590 -15.050 -46.235 1.00 90.12 259 ASN A N 1
ATOM 2064 C CA . ASN A 1 259 ? 3.968 -15.855 -47.287 1.00 90.12 259 ASN A CA 1
ATOM 2065 C C . ASN A 1 259 ? 2.638 -16.453 -46.826 1.00 90.12 259 ASN A C 1
ATOM 2067 O O . ASN A 1 259 ? 1.698 -16.529 -47.610 1.00 90.12 259 ASN A O 1
ATOM 2071 N N . LYS A 1 260 ? 2.529 -16.830 -45.547 1.00 90.19 260 LYS A N 1
ATOM 2072 C CA . LYS A 1 260 ? 1.272 -17.323 -44.984 1.00 90.19 260 LYS A CA 1
ATOM 2073 C C . LYS A 1 260 ? 0.202 -16.230 -44.919 1.00 90.19 260 LYS A C 1
ATOM 2075 O O . LYS A 1 260 ? -0.953 -16.527 -45.209 1.00 90.19 260 LYS A O 1
ATOM 2080 N N . LEU A 1 261 ? 0.566 -14.992 -44.584 1.00 90.69 261 LEU A N 1
ATOM 2081 C CA . LEU A 1 261 ? -0.357 -13.857 -44.655 1.00 90.69 261 LEU A CA 1
ATOM 2082 C C . LEU A 1 261 ? -0.790 -13.595 -46.105 1.00 90.69 261 LEU A C 1
ATOM 2084 O O . LEU A 1 261 ? -1.985 -13.540 -46.367 1.00 90.69 261 LEU A O 1
ATOM 2088 N N . ILE A 1 262 ? 0.155 -13.543 -47.049 1.00 90.44 262 ILE A N 1
ATOM 2089 C CA . ILE A 1 262 ? -0.128 -13.296 -48.475 1.00 90.44 262 ILE A CA 1
ATOM 2090 C C . ILE A 1 262 ? -1.057 -14.372 -49.057 1.00 90.44 262 ILE A C 1
ATOM 2092 O O . ILE A 1 262 ? -2.052 -14.048 -49.697 1.00 90.44 262 ILE A O 1
ATOM 2096 N N . GLN A 1 263 ? -0.780 -15.654 -48.795 1.00 90.56 263 GLN A N 1
ATOM 2097 C CA . GLN A 1 263 ? -1.587 -16.768 -49.308 1.00 90.56 263 GLN A CA 1
ATOM 2098 C C . GLN A 1 263 ? -3.033 -16.737 -48.805 1.00 90.56 263 GLN A C 1
ATOM 2100 O O . GLN A 1 263 ? -3.939 -17.129 -49.533 1.00 90.56 263 GLN A O 1
ATOM 2105 N N . ASN A 1 264 ? -3.258 -16.267 -47.576 1.00 91.00 264 ASN A N 1
ATOM 2106 C CA . ASN A 1 264 ? -4.580 -16.272 -46.954 1.00 91.00 264 ASN A CA 1
ATOM 2107 C C . ASN A 1 264 ? -5.293 -14.914 -47.007 1.00 91.00 264 ASN A C 1
ATOM 2109 O O . ASN A 1 264 ? -6.440 -14.833 -46.578 1.00 91.00 264 ASN A O 1
ATOM 2113 N N . ALA A 1 265 ? -4.657 -13.867 -47.542 1.00 89.44 265 ALA A N 1
ATOM 2114 C CA . ALA A 1 265 ? -5.182 -12.500 -47.555 1.00 89.44 265 ALA A CA 1
ATOM 2115 C C . ALA A 1 265 ? -6.578 -12.380 -48.192 1.00 89.44 265 ALA A C 1
ATOM 2117 O O . ALA A 1 265 ? -7.399 -11.582 -47.745 1.00 89.44 265 ALA A O 1
ATOM 2118 N N . HIS A 1 266 ? -6.877 -13.218 -49.190 1.00 88.56 266 HIS A N 1
ATOM 2119 C CA . HIS A 1 266 ? -8.168 -13.251 -49.882 1.00 88.56 266 HIS A CA 1
ATOM 2120 C C . HIS A 1 266 ? -9.339 -13.714 -48.997 1.00 88.56 266 HIS A C 1
ATOM 2122 O O . HIS A 1 266 ? -10.480 -13.359 -49.270 1.00 88.56 266 HIS A O 1
ATOM 2128 N N . HIS A 1 267 ? -9.090 -14.473 -47.923 1.00 87.88 267 HIS A N 1
ATOM 2129 C CA . HIS A 1 267 ? -10.153 -14.933 -47.018 1.00 87.88 267 HIS A CA 1
ATOM 2130 C C . HIS A 1 267 ? -10.732 -13.817 -46.141 1.00 87.88 267 HIS A C 1
ATOM 2132 O O . HIS A 1 267 ? -11.817 -13.978 -45.588 1.00 87.88 267 HIS A O 1
ATOM 2138 N N . PHE A 1 268 ? -10.008 -12.711 -45.984 1.00 87.12 268 PHE A N 1
ATOM 2139 C CA . PHE A 1 268 ? -10.390 -11.592 -45.123 1.00 87.12 268 PHE A CA 1
ATOM 2140 C C . PHE A 1 268 ? -10.149 -10.232 -45.799 1.00 87.12 268 PHE A C 1
ATOM 2142 O O . PHE A 1 268 ? -10.017 -9.225 -45.113 1.00 87.12 268 PHE A O 1
ATOM 2149 N N . ASN A 1 269 ? -10.108 -10.213 -47.140 1.00 86.62 269 ASN A N 1
ATOM 2150 C CA . ASN A 1 269 ? -9.956 -9.021 -47.985 1.00 86.62 269 ASN A CA 1
ATOM 2151 C C . ASN A 1 269 ? -8.829 -8.075 -47.545 1.00 86.62 269 ASN A C 1
ATOM 2153 O O . ASN A 1 269 ? -9.015 -6.863 -47.458 1.00 86.62 269 ASN A O 1
ATOM 2157 N N . PHE A 1 270 ? -7.651 -8.630 -47.265 1.00 90.06 270 PHE A N 1
ATOM 2158 C CA . PHE A 1 270 ? -6.522 -7.836 -46.801 1.00 90.06 270 PHE A CA 1
ATOM 2159 C C . PHE A 1 270 ? -5.719 -7.233 -47.966 1.00 90.06 270 PHE A C 1
ATOM 2161 O O . PHE A 1 270 ? -5.233 -7.989 -48.816 1.00 90.06 270 PHE A O 1
ATOM 2168 N N . PRO A 1 271 ? -5.515 -5.904 -48.001 1.00 90.88 271 PRO A N 1
ATOM 2169 C CA . PRO A 1 271 ? -4.756 -5.247 -49.059 1.00 90.88 271 PRO A CA 1
ATOM 2170 C C . PRO A 1 271 ? -3.245 -5.463 -48.876 1.00 90.88 271 PRO A C 1
ATOM 2172 O O . PRO A 1 271 ? -2.566 -4.778 -48.117 1.00 90.88 271 PRO A O 1
ATOM 2175 N N . ILE A 1 272 ? -2.699 -6.461 -49.575 1.00 91.06 272 ILE A N 1
ATOM 2176 C CA . ILE A 1 272 ? -1.275 -6.838 -49.483 1.00 91.06 272 ILE A CA 1
ATOM 2177 C C . ILE A 1 272 ? -0.330 -5.927 -50.280 1.00 91.06 272 ILE A C 1
ATOM 2179 O O . ILE A 1 272 ? 0.873 -5.942 -50.008 1.00 91.06 272 ILE A O 1
ATOM 2183 N N . HIS A 1 273 ? -0.860 -5.188 -51.260 1.00 92.19 273 HIS A N 1
ATOM 2184 C CA . HIS A 1 273 ? -0.105 -4.323 -52.175 1.00 92.19 273 HIS A CA 1
ATOM 2185 C C . HIS A 1 273 ? -0.195 -2.838 -51.821 1.00 92.19 273 HIS A C 1
ATOM 2187 O O . HIS A 1 273 ? 0.581 -2.053 -52.358 1.00 92.19 273 HIS A O 1
ATOM 2193 N N . ASP A 1 274 ? -1.089 -2.463 -50.908 1.00 92.31 274 ASP A N 1
ATOM 2194 C CA . ASP A 1 274 ? -1.202 -1.078 -50.468 1.00 92.31 274 ASP A CA 1
ATOM 2195 C C . ASP A 1 274 ? -0.025 -0.750 -49.532 1.00 92.31 274 ASP A C 1
ATOM 2197 O O . ASP A 1 274 ? 0.382 -1.603 -48.724 1.00 92.31 274 ASP A O 1
ATOM 2201 N N . PRO A 1 275 ? 0.548 0.462 -49.622 1.00 93.75 275 PRO A N 1
ATOM 2202 C CA . PRO A 1 275 ? 1.533 0.942 -48.664 1.00 93.75 275 PRO A CA 1
ATOM 2203 C C . PRO A 1 275 ? 1.029 0.820 -47.223 1.00 93.75 275 PRO A C 1
ATOM 2205 O O . PRO A 1 275 ? -0.123 1.133 -46.920 1.00 93.75 275 PRO A O 1
ATOM 2208 N N . TYR A 1 276 ? 1.902 0.421 -46.296 1.00 91.31 276 TYR A N 1
ATOM 2209 C CA . TYR A 1 276 ? 1.518 0.203 -44.898 1.00 91.31 276 TYR A CA 1
ATOM 2210 C C . TYR A 1 276 ? 0.869 1.436 -44.241 1.00 91.31 276 TYR A C 1
ATOM 2212 O O . TYR A 1 276 ? -0.026 1.294 -43.404 1.00 91.31 276 TYR A O 1
ATOM 2220 N N . PHE A 1 277 ? 1.289 2.654 -44.604 1.00 92.44 277 PHE A N 1
ATOM 2221 C CA . PHE A 1 277 ? 0.703 3.876 -44.046 1.00 92.44 277 PHE A CA 1
ATOM 2222 C C . PHE A 1 277 ? -0.770 4.077 -44.443 1.00 92.44 277 PHE A C 1
ATOM 2224 O O . PHE A 1 277 ? -1.521 4.612 -43.625 1.00 92.44 277 PHE A O 1
ATOM 2231 N N . GLU A 1 278 ? -1.181 3.598 -45.624 1.00 93.50 278 GLU A N 1
ATOM 2232 C CA . GLU A 1 278 ? -2.551 3.698 -46.159 1.00 93.50 278 GLU A CA 1
ATOM 2233 C C . GLU A 1 278 ? -3.503 2.654 -45.560 1.00 93.50 278 GLU A C 1
ATOM 2235 O O . GLU A 1 278 ? -4.722 2.789 -45.662 1.00 93.50 278 GLU A O 1
ATOM 2240 N N . LEU A 1 279 ? -2.969 1.635 -44.877 1.00 91.75 279 LEU A N 1
ATOM 2241 C CA . LEU A 1 279 ? -3.782 0.628 -44.201 1.00 91.75 279 LEU A CA 1
ATOM 2242 C C . LEU A 1 279 ? -4.630 1.249 -43.081 1.00 91.75 279 LEU A C 1
ATOM 2244 O O . LEU A 1 279 ? -4.147 2.067 -42.288 1.00 91.75 279 LEU A O 1
ATOM 2248 N N . SER A 1 280 ? -5.875 0.782 -42.962 1.00 93.25 280 SER A N 1
ATOM 2249 C CA . SER A 1 280 ? -6.746 1.097 -41.826 1.00 93.25 280 SER A CA 1
ATOM 2250 C C . SER A 1 280 ? -6.148 0.605 -40.504 1.00 93.25 280 SER A C 1
ATOM 2252 O O . SER A 1 280 ? -5.376 -0.358 -40.473 1.00 93.25 280 SER A O 1
ATOM 2254 N N . ASP A 1 281 ? -6.531 1.229 -39.390 1.00 92.19 281 ASP A N 1
ATOM 2255 C CA . ASP A 1 281 ? -6.064 0.825 -38.056 1.00 92.19 281 ASP A CA 1
ATOM 2256 C C . ASP A 1 281 ? -6.484 -0.609 -37.693 1.00 92.19 281 ASP A C 1
ATOM 2258 O O . ASP A 1 281 ? -5.758 -1.313 -36.989 1.00 92.19 281 ASP A O 1
ATOM 2262 N N . GLU A 1 282 ? -7.606 -1.079 -38.243 1.00 91.25 282 GLU A N 1
ATOM 2263 C CA . GLU A 1 282 ? -8.053 -2.472 -38.146 1.00 91.25 282 GLU A CA 1
ATOM 2264 C C . GLU A 1 282 ? -7.093 -3.419 -38.873 1.00 91.25 282 GLU A C 1
ATOM 2266 O O . GLU A 1 282 ? -6.645 -4.409 -38.297 1.00 91.25 282 GLU A O 1
ATOM 2271 N N . ASN A 1 283 ? -6.705 -3.093 -40.111 1.00 90.06 283 ASN A N 1
ATOM 2272 C CA . ASN A 1 283 ? -5.744 -3.888 -40.876 1.00 90.06 283 ASN A CA 1
ATOM 2273 C C . ASN A 1 283 ? -4.355 -3.863 -40.231 1.00 90.06 283 ASN A C 1
ATOM 2275 O O . ASN A 1 283 ? -3.688 -4.896 -40.171 1.00 90.06 283 ASN A O 1
ATOM 2279 N N . LYS A 1 284 ? -3.931 -2.714 -39.694 1.00 91.19 284 LYS A N 1
ATOM 2280 C CA . LYS A 1 284 ? -2.690 -2.605 -38.918 1.00 91.19 284 LYS A CA 1
ATOM 2281 C C . LYS A 1 284 ? -2.752 -3.511 -37.692 1.00 91.19 284 LYS A C 1
ATOM 2283 O O . LYS A 1 284 ? -1.873 -4.353 -37.536 1.00 91.19 284 LYS A O 1
ATOM 2288 N N . SER A 1 285 ? -3.807 -3.421 -36.881 1.00 91.38 285 SER A N 1
ATOM 2289 C CA . SER A 1 285 ? -4.013 -4.281 -35.702 1.00 91.38 285 SER A CA 1
ATOM 2290 C C . SER A 1 285 ? -4.033 -5.768 -36.064 1.00 91.38 285 SER A C 1
ATOM 2292 O O . SER A 1 285 ? -3.381 -6.574 -35.400 1.00 91.38 285 SER A O 1
ATOM 2294 N N . LEU A 1 286 ? -4.671 -6.127 -37.182 1.00 91.50 286 LEU A N 1
ATOM 2295 C CA . LEU A 1 286 ? -4.737 -7.502 -37.670 1.00 91.50 286 LEU A CA 1
ATOM 2296 C C . LEU A 1 286 ? -3.343 -8.090 -37.922 1.00 91.50 286 LEU A C 1
ATOM 2298 O O . LEU A 1 286 ? -3.097 -9.239 -37.566 1.00 91.50 286 LEU A O 1
ATOM 2302 N N . ILE A 1 287 ? -2.403 -7.319 -38.481 1.00 91.62 287 ILE A N 1
ATOM 2303 C CA . ILE A 1 287 ? -1.013 -7.768 -38.690 1.00 91.62 287 ILE A CA 1
ATOM 2304 C C . ILE A 1 287 ? -0.349 -8.143 -37.356 1.00 91.62 287 ILE A C 1
ATOM 2306 O O . ILE A 1 287 ? 0.427 -9.102 -37.301 1.00 91.62 287 ILE A O 1
ATOM 2310 N N . TRP A 1 288 ? -0.653 -7.416 -36.278 1.00 91.88 288 TRP A N 1
ATOM 2311 C CA . TRP A 1 288 ? -0.090 -7.663 -34.950 1.00 91.88 288 TRP A CA 1
ATOM 2312 C C . TRP A 1 288 ? -0.736 -8.853 -34.247 1.00 91.88 288 TRP A C 1
ATOM 2314 O O . TRP A 1 288 ? -0.025 -9.730 -33.748 1.00 91.88 288 TRP A O 1
ATOM 2324 N N . GLU A 1 289 ? -2.063 -8.906 -34.23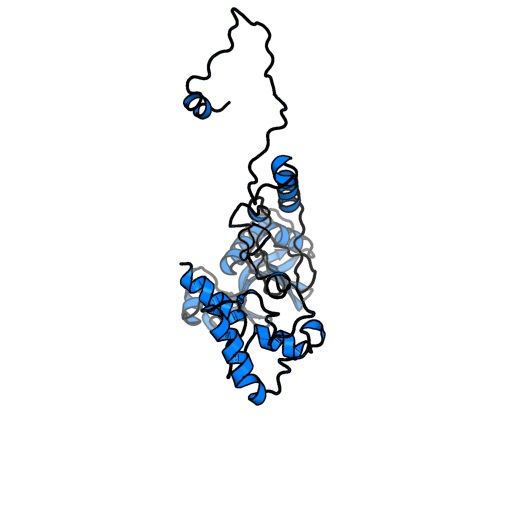5 1.00 92.12 289 GLU A N 1
ATOM 2325 C CA . GLU A 1 289 ? -2.846 -9.908 -33.507 1.00 92.12 289 GLU A CA 1
ATOM 2326 C C . GLU A 1 289 ? -2.925 -11.250 -34.242 1.00 92.12 289 GLU A C 1
ATOM 2328 O O . GLU A 1 289 ? -2.863 -12.311 -33.615 1.00 92.12 289 GLU A O 1
ATOM 2333 N N . GLY A 1 290 ? -2.987 -11.212 -35.573 1.00 90.38 290 GLY A N 1
ATOM 2334 C CA . GLY A 1 290 ? -3.304 -12.365 -36.404 1.00 90.38 290 GLY A CA 1
ATOM 2335 C C . GLY A 1 290 ? -4.800 -12.685 -36.434 1.00 90.38 290 GLY A C 1
ATOM 2336 O O . GLY A 1 290 ? -5.640 -11.969 -35.901 1.00 90.38 290 GLY A O 1
ATOM 2337 N N . ASN A 1 291 ? -5.143 -13.795 -37.081 1.00 89.12 291 ASN A N 1
ATOM 2338 C CA . ASN A 1 291 ? -6.488 -14.357 -37.132 1.00 89.12 291 ASN A CA 1
ATOM 2339 C C . ASN A 1 291 ? -6.426 -15.894 -37.255 1.00 89.12 291 ASN A C 1
ATOM 2341 O O . ASN A 1 291 ? -5.385 -16.522 -37.060 1.00 89.12 291 ASN A O 1
ATOM 2345 N N . GLN A 1 292 ? -7.542 -16.533 -37.609 1.00 88.50 292 GLN A N 1
ATOM 2346 C CA . GLN A 1 292 ? -7.587 -17.988 -37.801 1.00 88.50 292 GLN A CA 1
ATOM 2347 C C . GLN A 1 292 ? -6.687 -18.503 -38.944 1.00 88.50 292 GLN A C 1
ATOM 2349 O O . GLN A 1 292 ? -6.272 -19.662 -38.932 1.00 88.50 292 GLN A O 1
ATOM 2354 N N . TYR A 1 293 ? -6.341 -17.650 -39.911 1.00 87.06 293 TYR A N 1
ATOM 2355 C CA . TYR A 1 293 ? -5.557 -18.007 -41.092 1.00 87.06 293 TYR A CA 1
ATOM 2356 C C . TYR A 1 293 ? -4.057 -17.693 -40.950 1.00 87.06 293 TYR A C 1
ATOM 2358 O O . TYR A 1 293 ? -3.223 -18.398 -41.529 1.00 87.06 293 TYR A O 1
ATOM 2366 N N . PHE A 1 294 ? -3.670 -16.695 -40.146 1.00 90.88 294 PHE A N 1
ATOM 2367 C CA . PHE A 1 294 ? -2.265 -16.368 -39.864 1.00 90.88 294 PHE A CA 1
ATOM 2368 C C . PHE A 1 294 ? -2.051 -15.894 -38.420 1.00 90.88 294 PHE A C 1
ATOM 2370 O O . PHE A 1 294 ? -2.940 -15.355 -37.789 1.00 90.88 294 PHE A O 1
ATOM 2377 N N . LYS A 1 295 ? -0.844 -16.078 -37.879 1.00 86.00 295 LYS A N 1
ATOM 2378 C CA . LYS A 1 295 ? -0.589 -15.933 -36.435 1.00 86.00 295 LYS A CA 1
ATOM 2379 C C . LYS A 1 295 ? -0.201 -14.516 -35.959 1.00 86.00 295 LYS A C 1
ATOM 2381 O O . LYS A 1 295 ? -0.087 -14.317 -34.759 1.00 86.00 295 LYS A O 1
ATOM 2386 N N . GLY A 1 296 ? 0.023 -13.563 -36.862 1.00 92.19 296 GLY A N 1
ATOM 2387 C CA . GLY A 1 296 ? 0.414 -12.188 -36.512 1.00 92.19 296 GLY A CA 1
ATOM 2388 C C . GLY A 1 296 ? 1.839 -12.012 -35.966 1.00 92.19 296 GLY A C 1
ATOM 2389 O O . GLY A 1 296 ? 2.574 -12.982 -35.740 1.00 92.19 296 GLY A O 1
ATOM 2390 N N . LEU A 1 297 ? 2.241 -10.751 -35.770 1.00 90.88 297 LEU A N 1
ATOM 2391 C CA . LEU A 1 297 ? 3.551 -10.370 -35.220 1.00 90.88 297 LEU A CA 1
ATOM 2392 C C . LEU A 1 297 ? 3.703 -10.755 -33.745 1.00 90.88 297 LEU A C 1
ATOM 2394 O O . LEU A 1 297 ? 4.769 -11.224 -33.351 1.00 90.88 297 LEU A O 1
ATOM 2398 N N . ASN A 1 298 ? 2.646 -10.647 -32.936 1.00 90.88 298 ASN A N 1
ATOM 2399 C CA . ASN A 1 298 ? 2.706 -10.988 -31.511 1.00 90.88 298 ASN A CA 1
ATOM 2400 C C . ASN A 1 298 ? 3.074 -12.464 -31.295 1.00 90.88 298 ASN A C 1
ATOM 2402 O O . ASN A 1 298 ? 3.901 -12.794 -30.444 1.00 90.88 298 ASN A O 1
ATOM 2406 N N . ALA A 1 299 ? 2.509 -13.373 -32.096 1.00 89.38 299 ALA A N 1
ATOM 2407 C CA . ALA A 1 299 ? 2.877 -14.785 -32.034 1.00 89.38 299 ALA A CA 1
ATOM 2408 C C . ALA A 1 299 ? 4.266 -15.061 -32.624 1.00 89.38 299 ALA A C 1
ATOM 2410 O O . ALA A 1 299 ? 4.941 -15.988 -32.177 1.00 89.38 299 ALA A O 1
ATOM 2411 N N . PHE A 1 300 ? 4.692 -14.279 -33.620 1.00 90.12 300 PHE A N 1
ATOM 2412 C CA . PHE A 1 300 ? 6.038 -14.372 -34.177 1.00 90.12 300 PHE A CA 1
ATOM 2413 C C . PHE A 1 300 ? 7.101 -14.039 -33.122 1.00 90.12 300 PHE A C 1
ATOM 2415 O O . PHE A 1 300 ? 8.033 -14.821 -32.939 1.00 90.12 300 PHE A O 1
ATOM 2422 N N . PHE A 1 301 ? 6.937 -12.945 -32.374 1.00 88.94 301 PHE A N 1
ATOM 2423 C CA . PHE A 1 301 ? 7.880 -12.576 -31.317 1.00 88.94 301 PHE A CA 1
ATOM 2424 C C . PHE A 1 301 ? 7.873 -13.570 -30.151 1.00 88.94 301 PHE A C 1
ATOM 2426 O O . PHE A 1 301 ? 8.945 -13.993 -29.731 1.00 88.94 301 PHE A O 1
ATOM 2433 N N . LYS A 1 302 ? 6.703 -14.075 -29.731 1.00 86.88 302 LYS A N 1
ATOM 2434 C CA . LYS A 1 302 ? 6.629 -15.180 -28.752 1.00 86.88 302 LYS A CA 1
ATOM 2435 C C . LYS A 1 302 ? 7.372 -16.435 -29.219 1.00 86.88 302 LYS A C 1
ATOM 2437 O O . LYS A 1 302 ? 8.021 -17.111 -28.427 1.00 86.88 302 LYS A O 1
ATOM 2442 N N . TYR A 1 303 ? 7.289 -16.761 -30.509 1.00 86.88 303 TYR A N 1
ATOM 2443 C CA . TYR A 1 303 ? 8.034 -17.880 -31.089 1.00 86.88 303 TYR A CA 1
ATOM 2444 C C . TYR A 1 303 ? 9.554 -17.640 -31.084 1.00 86.88 303 TYR A C 1
ATOM 2446 O O . TYR A 1 303 ? 10.310 -18.589 -30.882 1.00 86.88 303 TYR A O 1
ATOM 2454 N N . LEU A 1 304 ? 10.010 -16.400 -31.291 1.00 85.19 304 LEU A N 1
ATOM 2455 C CA . LEU A 1 304 ? 11.430 -16.052 -31.182 1.00 85.19 304 LEU A CA 1
ATOM 2456 C C . LEU A 1 304 ? 11.928 -16.127 -29.736 1.00 85.19 304 LEU A C 1
ATOM 2458 O O . LEU A 1 304 ? 12.993 -16.690 -29.500 1.00 85.19 304 LEU A O 1
ATOM 2462 N N . GLU A 1 305 ? 11.153 -15.621 -28.776 1.00 82.25 305 GLU A N 1
ATOM 2463 C CA . GLU A 1 305 ? 11.476 -15.699 -27.345 1.00 82.25 305 GLU A CA 1
ATOM 2464 C C . GLU A 1 305 ? 11.653 -17.152 -26.887 1.00 82.25 305 GLU A C 1
ATOM 2466 O O . GLU A 1 305 ? 12.635 -17.467 -26.225 1.00 82.25 305 GLU A O 1
ATOM 2471 N N . GLN A 1 306 ? 10.775 -18.064 -27.320 1.00 82.12 306 GLN A N 1
ATOM 2472 C CA . GLN A 1 306 ? 10.871 -19.497 -27.002 1.00 82.12 306 GLN A CA 1
ATOM 2473 C C . GLN A 1 306 ? 12.092 -20.203 -27.610 1.00 82.12 306 GLN A C 1
ATOM 2475 O O . GLN A 1 306 ? 12.448 -21.283 -27.151 1.00 82.12 306 GLN A O 1
ATOM 2480 N N . LYS A 1 307 ? 12.696 -19.648 -28.667 1.00 73.25 307 LYS A N 1
ATOM 2481 C CA . LYS A 1 307 ? 13.862 -20.233 -29.350 1.00 73.25 307 LYS A CA 1
ATOM 2482 C C . LYS A 1 307 ? 15.203 -19.652 -28.915 1.00 73.25 307 LYS A C 1
ATOM 2484 O O . LYS A 1 307 ? 16.231 -20.220 -29.269 1.00 73.25 307 LYS A O 1
ATOM 2489 N N . ASN A 1 308 ? 15.179 -18.517 -28.223 1.00 57.19 308 ASN A N 1
ATOM 2490 C CA . ASN A 1 308 ? 16.364 -17.841 -27.700 1.00 57.19 308 ASN A CA 1
ATOM 2491 C C . ASN A 1 308 ? 16.662 -18.209 -26.233 1.00 57.19 308 ASN A C 1
ATOM 2493 O O . ASN A 1 308 ? 17.578 -17.634 -25.646 1.00 57.19 308 ASN A O 1
ATOM 2497 N N . VAL A 1 309 ? 15.904 -19.154 -25.665 1.00 44.16 309 VAL A N 1
ATOM 2498 C CA . VAL A 1 309 ? 16.197 -19.876 -24.415 1.00 44.16 309 VAL A CA 1
ATOM 2499 C C . VAL A 1 309 ? 16.736 -21.253 -24.778 1.00 44.16 309 VAL A C 1
ATOM 2501 O O . VAL A 1 309 ? 17.722 -21.677 -24.139 1.00 44.16 309 VAL A O 1
#

Sequence (309 aa):
MSAYARLFLGRIEKPDVDDIKGISPAIAIEQKVNSSNPRSTVGTTTEIHDFLKLLFARIGKTISPVSQEQVTKDFPEDVLNWILQLPEKTKILICSPIQIPKGRLNTDQANIYLQQGFSKKWKKNKITSIEKEGVEKDDLLIIDRITNDSSDENQSRISESLEMAFHEGKGRCKIIYFNPNEPVEKDFNNLFEKDGLIFQEPSLDFFSFNNPFGACKTCEGFGKIIGIDPNLVIPNPSLSIYEDAITCWKGEKMSRWKNKLIQNAHHFNFPIHDPYFELSDENKSLIWEGNQYFKGLNAFFKYLEQKNV